Protein AF-A0A0F9A2F1-F1 (afdb_monomer)

Sequence (210 aa):
MTSLILPDITWINDIFNMGEPHKMTFHSITGRTITLDSQGIKRLFSIKYIGEEVLLKEIILTFEPEGKLSCYFAHSWRSKDHPDKIRIIKALEQMKIDVIDPFNGEDDMCSKYNETDYYPNCNYKLGRDIWVKDLSQIREADMFLMWVDSSMPGRFMGTSYELAYAFNLGKHIQIISDLRHPCMAYVLCHGNRQYNTIEDFENQRRIRWK

Foldseek 3Di:
DDDPPPPDPPDFDWDWDKDFDDDDDDDDDQDWDFDQDPVRKTWTWGWDDDPRITTIGIGTRDDDPPDQAEEEEQEDPLCPPPVVVVLLCVLCVVVSYHYDDLCPCLCVLCVVVVHRDCPPPVDPVSVVVSVVVSLVSLLPGQAYEYEDEPVDPDDSVVVLVSLVSSLVSVHAYEYADLDDDVSQVVSPDPRHFYHHHSVCVSVVPGDDPD

pLDDT: mean 70.73, std 23.73, range [22.75, 97.81]

Mean predicted aligned error: 14.78 Å

Radius of gyration: 24.18 Å; Cα contacts (8 Å, |Δi|>4): 301; chains: 1; bounding box: 54×47×66 Å

Nearest PDB structures (foldseek):
  6evs-assembly1_A  TM=6.907E-01  e=1.735E-06  Peribacillus psychrosaccharolyticus
  8of6-assembly1_N  TM=7.109E-01  e=6.192E-04  Bacillus subtilis subsp. subtilis str. 168
  1s2d-assembly1_A  TM=6.662E-01  e=4.847E-04  Lactobacillus helveticus

Organism: NCBI:txid412755

Structure (mmCIF, N/CA/C/O backbone):
data_AF-A0A0F9A2F1-F1
#
_entry.id   AF-A0A0F9A2F1-F1
#
loop_
_atom_site.group_PDB
_atom_site.id
_atom_site.type_symbol
_atom_site.label_atom_id
_atom_site.label_alt_id
_atom_site.label_comp_id
_atom_site.label_asym_id
_atom_site.label_entity_id
_atom_site.label_seq_id
_atom_site.pdbx_PDB_ins_code
_atom_site.Cartn_x
_atom_site.Cartn_y
_atom_site.Cartn_z
_atom_site.occupancy
_atom_site.B_iso_or_equiv
_atom_site.auth_seq_id
_atom_site.auth_comp_id
_atom_site.auth_asym_id
_atom_site.auth_atom_id
_atom_site.pdbx_PDB_model_num
ATOM 1 N N . MET A 1 1 ? 5.382 -20.235 44.496 1.00 29.62 1 MET A N 1
ATOM 2 C CA . MET A 1 1 ? 4.262 -20.535 43.580 1.00 29.62 1 MET A CA 1
ATOM 3 C C . MET A 1 1 ? 4.239 -19.448 42.529 1.00 29.62 1 MET A C 1
ATOM 5 O O . MET A 1 1 ? 4.037 -18.292 42.868 1.00 29.62 1 MET A O 1
ATOM 9 N N . THR A 1 2 ? 4.574 -19.807 41.298 1.00 22.75 2 THR A N 1
ATOM 10 C CA . THR A 1 2 ? 4.625 -18.915 40.140 1.00 22.75 2 THR A CA 1
ATOM 11 C C . THR A 1 2 ? 3.206 -18.515 39.757 1.00 22.75 2 THR A C 1
ATOM 13 O O . THR A 1 2 ? 2.411 -19.344 39.321 1.00 22.75 2 THR A O 1
ATOM 16 N N . SER A 1 3 ? 2.872 -17.242 39.947 1.00 23.95 3 SER A N 1
ATOM 17 C CA . SER A 1 3 ? 1.701 -16.632 39.333 1.00 23.95 3 SER A CA 1
ATOM 18 C C . SER A 1 3 ? 1.922 -16.602 37.821 1.00 23.95 3 SER A C 1
ATOM 20 O O . SER A 1 3 ? 2.757 -15.844 37.330 1.00 23.95 3 SER A O 1
ATOM 22 N N . LEU A 1 4 ? 1.201 -17.450 37.090 1.00 23.14 4 LEU A N 1
ATOM 23 C CA . LEU A 1 4 ? 1.049 -17.332 35.642 1.00 23.14 4 LEU A CA 1
ATOM 24 C C . LEU A 1 4 ? 0.261 -16.045 35.365 1.00 23.14 4 LEU A C 1
ATOM 26 O O . LEU A 1 4 ? -0.967 -16.028 35.421 1.00 23.14 4 LEU A O 1
ATOM 30 N N . ILE A 1 5 ? 0.984 -14.952 35.135 1.00 28.00 5 ILE A N 1
ATOM 31 C CA . ILE A 1 5 ? 0.432 -13.742 34.532 1.00 28.00 5 ILE A CA 1
ATOM 32 C C . ILE A 1 5 ? 0.263 -14.084 33.052 1.00 28.00 5 ILE A C 1
ATOM 34 O O . ILE A 1 5 ? 1.250 -14.286 32.349 1.00 28.00 5 ILE A O 1
ATOM 38 N N . LEU A 1 6 ? -0.985 -14.244 32.610 1.00 30.28 6 LEU A N 1
ATOM 39 C CA . LEU A 1 6 ? -1.307 -14.398 31.194 1.00 30.28 6 LEU A CA 1
ATOM 40 C C . LEU A 1 6 ? -1.034 -13.049 30.510 1.00 30.28 6 LEU A C 1
ATOM 42 O O . LEU A 1 6 ? -1.683 -12.070 30.887 1.00 30.28 6 LEU A O 1
ATOM 46 N N . PRO A 1 7 ? -0.080 -12.965 29.566 1.00 30.94 7 PRO A N 1
ATOM 47 C CA . PRO A 1 7 ? 0.150 -11.746 28.810 1.00 30.94 7 PRO A CA 1
ATOM 48 C C . PRO A 1 7 ? -1.026 -11.511 27.854 1.00 30.94 7 PRO A C 1
ATOM 50 O O . PRO A 1 7 ? -1.503 -12.443 27.211 1.00 30.94 7 PRO A O 1
ATOM 53 N N . ASP A 1 8 ? -1.472 -10.259 27.810 1.00 33.44 8 ASP A N 1
ATOM 54 C CA . ASP A 1 8 ? -2.235 -9.603 26.746 1.00 33.44 8 ASP A CA 1
ATOM 55 C C . ASP A 1 8 ? -3.496 -10.314 26.226 1.00 33.44 8 ASP A C 1
ATOM 57 O O . ASP A 1 8 ? -3.537 -10.930 25.163 1.00 33.44 8 ASP A O 1
ATOM 61 N N . ILE A 1 9 ? -4.594 -10.109 26.959 1.00 35.81 9 ILE A N 1
ATOM 62 C CA . ILE A 1 9 ? -5.962 -10.264 26.448 1.00 35.81 9 ILE A CA 1
ATOM 63 C C . ILE A 1 9 ? -6.177 -9.192 25.368 1.00 35.81 9 ILE A C 1
ATOM 65 O O . ILE A 1 9 ? -6.374 -8.021 25.687 1.00 35.81 9 ILE A O 1
ATOM 69 N N . THR A 1 10 ? -6.128 -9.571 24.092 1.00 37.12 10 THR A N 1
ATOM 70 C CA . THR A 1 10 ? -6.163 -8.608 22.975 1.00 37.12 10 THR A CA 1
ATOM 71 C C . THR A 1 10 ? -7.575 -8.137 22.616 1.00 37.12 10 THR A C 1
ATOM 73 O O . THR A 1 10 ? -7.725 -7.118 21.945 1.00 37.12 10 THR A O 1
ATOM 76 N N . TRP A 1 11 ? -8.630 -8.813 23.090 1.00 33.41 11 TRP A N 1
ATOM 77 C CA . TRP A 1 11 ? -9.999 -8.308 22.977 1.00 33.41 11 TRP A CA 1
ATOM 78 C C . TRP A 1 11 ? -10.967 -9.004 23.944 1.00 33.41 11 TRP A C 1
ATOM 80 O O . TRP A 1 11 ? -10.906 -10.216 24.134 1.00 33.41 11 TRP A O 1
ATOM 90 N N . ILE A 1 12 ? -11.877 -8.233 24.547 1.00 30.22 12 ILE A N 1
ATOM 91 C CA . ILE A 1 12 ? -13.008 -8.732 25.341 1.00 30.22 12 ILE A CA 1
ATOM 92 C C . ILE A 1 12 ? -14.268 -8.272 24.619 1.00 30.22 12 ILE A C 1
ATOM 94 O O . ILE A 1 12 ? -14.466 -7.069 24.454 1.00 30.22 12 ILE A O 1
ATOM 98 N N . ASN A 1 13 ? -15.123 -9.208 24.217 1.00 33.25 13 ASN A N 1
ATOM 99 C CA . ASN A 1 13 ? -16.488 -8.884 23.825 1.00 33.25 13 ASN A CA 1
ATOM 100 C C . ASN A 1 13 ? -17.436 -9.534 24.811 1.00 33.25 13 ASN A C 1
ATOM 102 O O . ASN A 1 13 ? -17.435 -10.752 24.973 1.00 33.25 13 ASN A O 1
ATOM 106 N N . ASP A 1 14 ? -18.216 -8.707 25.490 1.00 34.78 14 ASP A N 1
ATOM 107 C CA . ASP A 1 14 ? -19.206 -9.172 26.443 1.00 34.78 14 ASP A CA 1
ATOM 108 C C . ASP A 1 14 ? -20.503 -9.452 25.683 1.00 34.78 14 ASP A C 1
ATOM 110 O O . ASP A 1 14 ? -21.305 -8.551 25.443 1.00 34.78 14 ASP A O 1
ATOM 114 N N . ILE A 1 15 ? -20.708 -10.708 25.284 1.00 35.75 15 ILE A N 1
ATOM 115 C CA . ILE A 1 15 ? -22.003 -11.170 24.778 1.00 35.75 15 ILE A CA 1
ATOM 116 C C . ILE A 1 15 ? -22.661 -11.985 25.886 1.00 35.75 15 ILE A C 1
ATOM 118 O O . ILE A 1 15 ? -22.159 -13.034 26.291 1.00 35.75 15 ILE A O 1
ATOM 122 N N . PHE A 1 16 ? -23.781 -11.476 26.392 1.00 36.78 16 PHE A N 1
ATOM 123 C CA . PHE A 1 16 ? -24.623 -12.173 27.354 1.00 36.78 16 PHE A CA 1
ATOM 124 C C . PHE A 1 16 ? -25.754 -12.857 26.596 1.00 36.78 16 PHE A C 1
ATOM 126 O O . PHE A 1 16 ? -26.629 -12.185 26.054 1.00 36.78 16 PHE A O 1
ATOM 133 N N . ASN A 1 17 ? -25.749 -14.188 26.570 1.00 36.12 17 ASN A N 1
ATOM 134 C CA . ASN A 1 17 ? -26.919 -14.951 26.150 1.00 36.12 17 ASN A CA 1
ATOM 135 C C . ASN A 1 17 ? -27.678 -15.399 27.399 1.00 36.12 17 ASN A C 1
ATOM 137 O O . ASN A 1 17 ? -27.131 -16.126 28.230 1.00 36.12 17 ASN A O 1
ATOM 141 N N . MET A 1 18 ? -28.926 -14.947 27.527 1.00 35.75 18 MET A N 1
ATOM 142 C CA . MET A 1 18 ? -29.857 -15.423 28.549 1.00 35.75 18 MET A CA 1
ATOM 143 C C . MET A 1 18 ? -30.640 -16.599 27.962 1.00 35.75 18 MET A C 1
ATOM 145 O O . MET A 1 18 ? -31.316 -16.440 26.948 1.00 35.75 18 MET A O 1
ATOM 149 N N . GLY A 1 19 ? -30.523 -17.779 28.567 1.00 39.09 19 GLY A N 1
ATOM 150 C CA . GLY A 1 19 ? -31.324 -18.956 28.222 1.00 39.09 19 GLY A CA 1
ATOM 151 C C . GLY A 1 19 ? -32.139 -19.428 29.424 1.00 39.09 19 GLY A C 1
ATOM 152 O O . GLY A 1 19 ? -31.692 -19.282 30.562 1.00 39.09 19 GLY A O 1
ATOM 153 N N . GLU A 1 20 ? -33.322 -19.997 29.183 1.00 34.53 20 GLU A N 1
ATOM 154 C CA . GLU A 1 20 ? -34.168 -20.567 30.240 1.00 34.53 20 GLU A CA 1
ATOM 155 C C . GLU A 1 20 ? -33.562 -21.878 30.785 1.00 34.53 20 GLU A C 1
ATOM 157 O O . GLU A 1 20 ? -33.240 -22.773 29.996 1.00 34.53 20 GLU A O 1
ATOM 162 N N . PRO A 1 21 ? -33.392 -22.052 32.111 1.00 40.25 21 PRO A N 1
ATOM 163 C CA . PRO A 1 21 ? -32.834 -23.281 32.658 1.00 40.25 21 PRO A CA 1
ATOM 164 C C . PRO A 1 21 ? -33.894 -24.335 32.954 1.00 40.25 21 PRO A C 1
ATOM 166 O O . PRO A 1 21 ? -34.819 -24.152 33.744 1.00 40.25 21 PRO A O 1
ATOM 169 N N . HIS A 1 22 ? -33.670 -25.532 32.424 1.00 34.22 22 HIS A N 1
ATOM 170 C CA . HIS A 1 22 ? -34.360 -26.723 32.892 1.00 34.22 22 HIS A CA 1
ATOM 171 C C . HIS A 1 22 ? -33.742 -27.211 34.216 1.00 34.22 22 HIS A C 1
ATOM 173 O O . HIS A 1 22 ? -32.673 -27.813 34.241 1.00 34.22 22 HIS A O 1
ATOM 179 N N . LYS A 1 23 ? -34.440 -26.897 35.317 1.00 35.66 23 LYS A N 1
ATOM 180 C CA . LYS A 1 23 ? -34.407 -27.492 36.671 1.00 35.66 23 LYS A CA 1
ATOM 181 C C . LYS A 1 23 ? -33.182 -28.350 37.034 1.00 35.66 23 LYS A C 1
ATOM 183 O O . LYS A 1 23 ? -33.262 -29.574 36.997 1.00 35.66 23 LYS A O 1
ATOM 188 N N . MET A 1 24 ? -32.132 -27.712 37.551 1.00 30.88 24 MET A N 1
ATOM 189 C CA . MET A 1 24 ? -31.232 -28.281 38.565 1.00 30.88 24 MET A CA 1
ATOM 190 C C . MET A 1 24 ? -30.618 -27.140 39.391 1.00 30.88 24 MET A C 1
ATOM 192 O O . MET A 1 24 ? -29.957 -26.260 38.845 1.00 30.88 24 MET A O 1
ATOM 196 N N . THR A 1 25 ? -30.837 -27.141 40.707 1.00 30.78 25 THR A N 1
ATOM 197 C CA . THR A 1 25 ? -30.259 -26.145 41.620 1.00 30.78 25 THR A CA 1
ATOM 198 C C . THR A 1 25 ? -28.807 -26.519 41.913 1.00 30.78 25 THR A C 1
ATOM 200 O O . THR A 1 25 ? -28.544 -27.420 42.707 1.00 30.78 25 THR A O 1
ATOM 203 N N . PHE A 1 26 ? -27.854 -25.848 41.265 1.00 30.67 26 PHE A N 1
ATOM 204 C CA . PHE A 1 26 ? -26.426 -26.032 41.525 1.00 30.67 26 PHE A CA 1
ATOM 205 C C . PHE A 1 26 ? -25.854 -24.853 42.316 1.00 30.67 26 PHE A C 1
ATOM 207 O O . PHE A 1 26 ? -25.992 -23.692 41.934 1.00 30.67 26 PHE A O 1
ATOM 214 N N . HIS A 1 27 ? -25.141 -25.155 43.401 1.00 30.81 27 HIS A N 1
ATOM 215 C CA . HIS A 1 27 ? -24.253 -24.203 44.058 1.00 30.81 27 HIS A CA 1
ATOM 216 C C . HIS A 1 27 ? -22.966 -24.101 43.230 1.00 30.81 27 HIS A C 1
ATOM 218 O O . HIS A 1 27 ? -22.182 -25.040 43.201 1.00 30.81 27 HIS A O 1
ATOM 224 N N . SER A 1 28 ? -22.822 -22.991 42.496 1.00 32.25 28 SER A N 1
ATOM 225 C CA . SER A 1 28 ? -21.665 -22.576 41.680 1.00 32.25 28 SER A CA 1
ATOM 226 C C . SER A 1 28 ? -20.769 -23.700 41.125 1.00 32.25 28 SER A C 1
ATOM 228 O O . SER A 1 28 ? -19.823 -24.140 41.777 1.00 32.25 28 SER A O 1
ATOM 230 N N . ILE A 1 29 ? -20.977 -24.086 39.866 1.00 34.81 29 ILE A N 1
ATOM 231 C CA . ILE A 1 29 ? -19.977 -24.848 39.109 1.00 34.81 29 ILE A CA 1
ATOM 232 C C . ILE A 1 29 ? -19.134 -23.845 38.314 1.00 34.81 29 ILE A C 1
ATOM 234 O O . ILE A 1 29 ? -19.540 -23.378 37.254 1.00 34.81 29 ILE A O 1
ATOM 238 N N . THR A 1 30 ? -17.953 -23.495 38.820 1.00 38.31 30 THR A N 1
ATOM 239 C CA . THR A 1 30 ? -16.927 -22.750 38.074 1.00 38.31 30 THR A CA 1
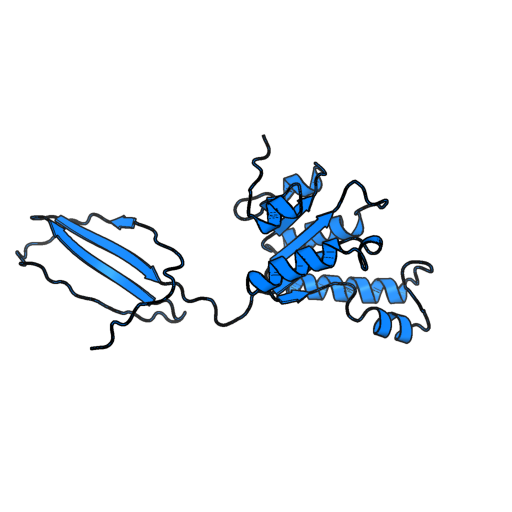ATOM 240 C C . THR A 1 30 ? -16.123 -23.715 37.202 1.00 38.31 30 THR A C 1
ATOM 242 O O . THR A 1 30 ? -14.969 -24.037 37.477 1.00 38.31 30 THR A O 1
ATOM 245 N N . GLY A 1 31 ? -16.746 -24.225 36.142 1.00 36.78 31 GLY A N 1
ATOM 246 C CA . GLY A 1 31 ? -16.056 -25.030 35.136 1.00 36.78 31 GLY A CA 1
ATOM 247 C C . GLY A 1 31 ? -15.334 -24.143 34.123 1.00 36.78 31 GLY A C 1
ATOM 248 O O . GLY A 1 31 ? -15.917 -23.192 33.612 1.00 36.78 31 GLY A O 1
ATOM 249 N N . ARG A 1 32 ? -14.071 -24.455 33.811 1.00 41.22 32 ARG A N 1
ATOM 250 C CA . ARG A 1 32 ? -13.382 -23.944 32.618 1.00 41.22 32 ARG A CA 1
ATOM 251 C C . ARG A 1 32 ? -13.423 -25.045 31.571 1.00 41.22 32 ARG A C 1
ATOM 253 O O . ARG A 1 32 ? -12.786 -26.076 31.766 1.00 41.22 32 ARG A O 1
ATOM 260 N N . THR A 1 33 ? -14.134 -24.824 30.475 1.00 38.06 33 THR A N 1
ATOM 261 C CA . THR A 1 33 ? -14.103 -25.744 29.333 1.00 38.06 33 THR A CA 1
ATOM 262 C C . THR A 1 33 ? -13.272 -25.112 28.229 1.00 38.06 33 THR A C 1
ATOM 264 O O . THR A 1 33 ? -13.511 -23.965 27.858 1.00 38.06 33 THR A O 1
ATOM 267 N N . ILE A 1 34 ? -12.271 -25.850 27.746 1.00 38.66 34 ILE A N 1
ATOM 268 C CA . ILE A 1 34 ? -11.440 -25.472 26.602 1.00 38.66 34 ILE A CA 1
ATOM 269 C C . ILE A 1 34 ? -11.871 -26.361 25.444 1.00 38.66 34 ILE A C 1
ATOM 271 O O . ILE A 1 34 ? -11.699 -27.577 25.501 1.00 38.66 34 ILE A O 1
ATOM 275 N N . THR A 1 35 ? -12.407 -25.753 24.396 1.00 40.66 35 THR A N 1
ATOM 276 C CA . THR A 1 35 ? -12.668 -26.429 23.123 1.00 40.66 35 THR A CA 1
ATOM 277 C C . THR A 1 35 ? -11.722 -25.871 22.075 1.00 40.66 35 THR A C 1
ATOM 279 O O . THR A 1 35 ? -11.608 -24.654 21.936 1.00 40.66 35 THR A O 1
ATOM 282 N N . LEU A 1 36 ? -11.026 -26.770 21.381 1.00 35.91 36 LEU A N 1
ATOM 283 C CA . LEU A 1 36 ? -10.236 -26.469 20.193 1.00 35.91 36 LEU A CA 1
ATOM 284 C C . LEU A 1 36 ? -11.156 -26.673 18.990 1.00 35.91 36 LEU A C 1
ATOM 286 O O . LEU A 1 36 ? -11.620 -27.794 18.776 1.00 35.91 36 LEU A O 1
ATOM 290 N N . ASP A 1 37 ? -11.455 -25.617 18.237 1.00 48.56 37 ASP A N 1
ATOM 291 C CA . ASP A 1 37 ? -12.025 -25.796 16.902 1.00 48.56 37 ASP A CA 1
ATOM 292 C C . ASP A 1 37 ? -10.908 -26.033 15.873 1.00 48.56 37 ASP A C 1
ATOM 294 O O . ASP A 1 37 ? -9.719 -25.854 16.150 1.00 48.56 37 ASP A O 1
ATOM 298 N N . SER A 1 38 ? -11.280 -26.482 14.673 1.00 40.19 38 SER A N 1
ATOM 299 C CA . SER A 1 38 ? -10.345 -26.800 13.584 1.00 40.19 38 SER A CA 1
ATOM 300 C C . SER A 1 38 ? -9.530 -25.597 13.082 1.00 40.19 38 SER A C 1
ATOM 302 O O . SER A 1 38 ? -8.716 -25.760 12.180 1.00 40.19 38 SER A O 1
ATOM 304 N N . GLN A 1 39 ? -9.762 -24.401 13.632 1.00 42.31 39 GLN A N 1
ATOM 305 C CA . GLN A 1 39 ? -9.072 -23.151 13.315 1.00 42.31 39 GLN A CA 1
ATOM 306 C C . GLN A 1 39 ? -8.159 -22.677 14.459 1.00 42.31 39 GLN A C 1
ATOM 308 O O . GLN A 1 39 ? -7.580 -21.599 14.373 1.00 42.31 39 GLN A O 1
ATOM 313 N N . GLY A 1 40 ? -8.015 -23.465 15.532 1.00 39.81 40 GLY A N 1
ATOM 314 C CA . GLY A 1 40 ? -7.139 -23.137 16.657 1.00 39.81 40 GLY A CA 1
ATOM 315 C C . GLY A 1 40 ? -7.697 -22.067 17.601 1.00 39.81 40 GLY A C 1
ATOM 316 O O . GLY A 1 40 ? -6.974 -21.610 18.486 1.00 39.81 40 GLY A O 1
ATOM 317 N N . ILE A 1 41 ? -8.970 -21.676 17.473 1.00 45.84 41 ILE A N 1
ATOM 318 C CA . ILE A 1 41 ? -9.581 -20.660 18.336 1.00 45.84 41 ILE A CA 1
ATOM 319 C C . ILE A 1 41 ? -9.861 -21.281 19.706 1.00 45.84 41 ILE A C 1
ATOM 321 O O . ILE A 1 41 ? -10.590 -22.270 19.827 1.00 45.84 41 ILE A O 1
ATOM 325 N N . LYS A 1 42 ? -9.312 -20.682 20.771 1.00 44.50 42 LYS A N 1
ATOM 326 C CA . LYS A 1 42 ? -9.640 -21.066 22.148 1.00 44.50 42 LYS A CA 1
ATOM 327 C C . LYS A 1 42 ? -10.851 -20.270 22.611 1.00 44.50 42 LYS A C 1
ATOM 329 O O . LYS A 1 42 ? -10.784 -19.065 22.827 1.00 44.50 42 LYS A O 1
ATOM 334 N N . ARG A 1 43 ? -11.973 -20.954 22.812 1.00 44.69 43 ARG A N 1
ATOM 335 C CA . ARG A 1 43 ? -13.166 -20.345 23.415 1.00 44.69 43 ARG A CA 1
ATOM 336 C C . ARG A 1 43 ? -13.175 -20.645 24.901 1.00 44.69 43 ARG A C 1
ATOM 338 O O . ARG A 1 43 ? -13.065 -21.807 25.292 1.00 44.69 43 ARG A O 1
ATOM 345 N N . LEU A 1 44 ? -13.265 -19.602 25.718 1.00 45.00 44 LEU A N 1
ATOM 346 C CA . LEU A 1 44 ? -13.356 -19.717 27.163 1.00 45.00 44 LEU A CA 1
ATOM 347 C C . LEU A 1 44 ? -14.761 -19.309 27.590 1.00 45.00 44 LEU A C 1
ATOM 349 O O . LEU A 1 44 ? -15.182 -18.173 27.395 1.00 45.00 44 LEU A O 1
ATOM 353 N N . PHE A 1 45 ? -15.490 -20.239 28.189 1.00 45.56 45 PHE A N 1
ATOM 354 C CA . PHE A 1 45 ? -16.818 -19.962 28.718 1.00 45.56 45 PHE A CA 1
ATOM 355 C C . PHE A 1 45 ? -16.721 -19.752 30.223 1.00 45.56 45 PHE A C 1
ATOM 357 O O . PHE A 1 45 ? -16.113 -20.557 30.931 1.00 45.56 45 PHE A O 1
ATOM 364 N N . SER A 1 46 ? -17.324 -18.675 30.715 1.00 45.84 46 SER A N 1
ATOM 365 C CA . SER A 1 46 ? -17.619 -18.516 32.135 1.00 45.84 46 SER A CA 1
ATOM 366 C C . SER A 1 46 ? -19.123 -18.653 32.315 1.00 45.84 46 SER A C 1
ATOM 368 O O . SER A 1 46 ? -19.892 -17.865 31.765 1.00 45.84 46 SER A O 1
ATOM 370 N N . ILE A 1 47 ? -19.543 -19.680 33.051 1.00 47.00 47 ILE A N 1
ATOM 371 C CA . ILE A 1 47 ? -20.952 -19.936 33.355 1.00 47.00 47 ILE A CA 1
ATOM 372 C C . ILE A 1 47 ? -21.212 -19.432 34.771 1.00 47.00 47 ILE A C 1
ATOM 374 O O . ILE A 1 47 ? -20.603 -19.914 35.728 1.00 47.00 47 ILE A O 1
ATOM 378 N N . LYS A 1 48 ? -22.107 -18.454 34.919 1.00 45.22 48 LYS A N 1
ATOM 379 C CA . LYS A 1 48 ? -22.538 -17.949 36.224 1.00 45.22 48 LYS A CA 1
ATOM 380 C C . LYS A 1 48 ? -24.037 -18.161 36.378 1.00 45.22 48 LYS A C 1
ATOM 382 O O . LYS A 1 48 ? -24.810 -17.692 35.559 1.00 45.22 48 LYS A O 1
ATOM 387 N N . TYR A 1 49 ? -24.440 -18.827 37.451 1.00 45.38 49 TYR A N 1
ATOM 388 C CA . TYR A 1 49 ? -25.849 -19.013 37.791 1.00 45.38 49 TYR A CA 1
ATOM 389 C C . TYR A 1 49 ? -26.285 -17.911 38.770 1.00 45.38 49 TYR A C 1
ATOM 391 O O . TYR A 1 49 ? -25.583 -17.660 39.755 1.00 45.38 49 TYR A O 1
ATOM 399 N N . ILE A 1 50 ? -27.408 -17.238 38.504 1.00 47.75 50 ILE A N 1
ATOM 400 C CA . ILE A 1 50 ? -28.034 -16.246 39.395 1.00 47.75 50 ILE A CA 1
ATOM 401 C C . ILE A 1 50 ? -29.489 -16.680 39.609 1.00 47.75 50 ILE A C 1
ATOM 403 O O . ILE A 1 50 ? -30.349 -16.419 38.781 1.00 47.75 50 ILE A O 1
ATOM 407 N N . GLY A 1 51 ? -29.772 -17.389 40.705 1.00 53.69 51 GLY A N 1
ATOM 408 C CA . GLY A 1 51 ? -31.104 -17.969 40.922 1.00 53.69 51 GLY A CA 1
ATOM 409 C C . GLY A 1 51 ? -31.451 -19.023 39.862 1.00 53.69 51 GLY A C 1
ATOM 410 O O . GLY A 1 51 ? -30.690 -19.972 39.676 1.00 53.69 51 GLY A O 1
ATOM 411 N N . GLU A 1 52 ? -32.584 -18.844 39.177 1.00 47.34 52 GLU A N 1
ATOM 412 C CA . GLU A 1 52 ? -33.020 -19.650 38.024 1.00 47.34 52 GLU A CA 1
ATOM 413 C C . GLU A 1 52 ? -32.557 -19.052 36.686 1.00 47.34 52 GLU A C 1
ATOM 415 O O . GLU A 1 52 ? -33.189 -19.270 35.666 1.00 47.34 52 GLU A O 1
ATOM 420 N N . GLU A 1 53 ? -31.486 -18.265 36.649 1.00 40.06 53 GLU A N 1
ATOM 421 C CA . GLU A 1 53 ? -30.949 -17.721 35.399 1.00 40.06 53 GLU A CA 1
ATOM 422 C C . GLU A 1 53 ? -29.518 -18.217 35.175 1.00 40.06 53 GLU A C 1
ATOM 424 O O . GLU A 1 53 ? -28.692 -18.240 36.098 1.00 40.06 53 GLU A O 1
ATOM 429 N N . VAL A 1 54 ? -29.209 -18.616 33.935 1.00 46.78 54 VAL A N 1
ATOM 430 C CA . VAL A 1 54 ? -27.847 -18.962 33.509 1.00 46.78 54 VAL A CA 1
ATOM 431 C C . VAL A 1 54 ? -27.281 -17.811 32.701 1.00 46.78 54 VAL A C 1
ATOM 433 O O . VAL A 1 54 ? -27.760 -17.491 31.616 1.00 46.78 54 VAL A O 1
ATOM 436 N N . LEU A 1 55 ? -26.216 -17.217 33.220 1.00 46.09 55 LEU A N 1
ATOM 437 C CA . LEU A 1 55 ? -25.451 -16.179 32.560 1.00 46.09 55 LEU A CA 1
ATOM 438 C C . LEU A 1 55 ? -24.229 -16.837 31.914 1.00 46.09 55 LEU A C 1
ATOM 440 O O . LEU A 1 55 ? -23.240 -17.150 32.585 1.00 46.09 55 LEU A O 1
ATOM 444 N N . LEU A 1 56 ? -24.315 -17.092 30.608 1.00 44.53 56 LEU A N 1
ATOM 445 C CA . LEU A 1 56 ? -23.184 -17.570 29.822 1.00 44.53 56 LEU A CA 1
ATOM 446 C C . LEU A 1 56 ? -22.400 -16.358 29.317 1.00 44.53 56 LEU A C 1
ATOM 448 O O . LEU A 1 56 ? -22.892 -15.605 28.478 1.00 44.53 56 LEU A O 1
ATOM 452 N N . LYS A 1 57 ? -21.180 -16.177 29.825 1.00 49.38 57 LYS A N 1
ATOM 453 C CA . LYS A 1 57 ? -20.217 -15.230 29.265 1.00 49.38 57 LYS A CA 1
ATOM 454 C C . LYS A 1 57 ? -19.284 -15.990 28.331 1.00 49.38 57 LYS A C 1
ATOM 456 O O . LYS A 1 57 ? -18.457 -16.785 28.786 1.00 49.38 57 LYS A O 1
ATOM 461 N N . GLU A 1 58 ? -19.428 -15.745 27.036 1.00 43.81 58 GLU A N 1
ATOM 462 C CA . GLU A 1 58 ? -18.476 -16.209 26.031 1.00 43.81 58 GLU A CA 1
ATOM 463 C C . GLU A 1 58 ? -17.284 -15.247 25.994 1.00 43.81 58 GLU A C 1
ATOM 465 O O . GLU A 1 58 ? -17.444 -14.047 25.794 1.00 43.81 58 GLU A O 1
ATOM 470 N N . ILE A 1 59 ? -16.082 -15.771 26.222 1.00 45.00 59 ILE A N 1
ATOM 471 C CA . ILE A 1 59 ? -14.825 -15.052 26.029 1.00 45.00 59 ILE A CA 1
ATOM 472 C C . ILE A 1 59 ? -14.115 -15.734 24.865 1.00 45.00 59 ILE A C 1
ATOM 474 O O . ILE A 1 59 ? -13.611 -16.854 24.984 1.00 45.00 59 ILE A O 1
ATOM 478 N N . ILE A 1 60 ? -14.091 -15.059 23.722 1.00 42.22 60 ILE A N 1
ATOM 479 C CA . ILE A 1 60 ? -13.363 -15.525 22.544 1.00 42.22 60 ILE A CA 1
ATOM 480 C C . ILE A 1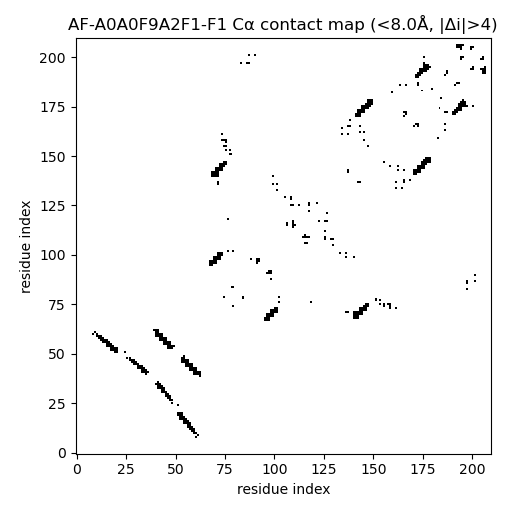 60 ? -11.898 -15.123 22.723 1.00 42.22 60 ILE A C 1
ATOM 482 O O . ILE A 1 60 ? -11.579 -13.937 22.724 1.00 42.22 60 ILE A O 1
ATOM 486 N N . LEU A 1 61 ? -11.004 -16.103 22.875 1.00 40.50 61 LEU A N 1
ATOM 487 C CA . LEU A 1 61 ? -9.561 -15.882 22.821 1.00 40.50 61 LEU A CA 1
ATOM 488 C C . LEU A 1 61 ? -9.103 -16.217 21.399 1.00 40.50 61 LEU A C 1
ATOM 490 O O . LEU A 1 61 ? -8.845 -17.375 21.062 1.00 40.50 61 LEU A O 1
ATOM 494 N N . THR A 1 62 ? -9.045 -15.207 20.536 1.00 40.44 62 THR A N 1
ATOM 495 C CA . THR A 1 62 ? -8.349 -15.329 19.252 1.00 40.44 62 THR A CA 1
ATOM 496 C C . THR A 1 62 ? -6.853 -15.270 19.521 1.00 40.44 62 THR A C 1
ATOM 498 O O . THR A 1 62 ? -6.371 -14.292 20.089 1.00 40.44 62 THR A O 1
ATOM 501 N N . PHE A 1 63 ? -6.120 -16.313 19.135 1.00 41.75 63 PHE A N 1
ATOM 502 C CA . PHE A 1 63 ? -4.666 -16.221 19.049 1.00 41.75 63 PHE A CA 1
ATOM 503 C C . PHE A 1 63 ? -4.274 -15.123 18.062 1.00 41.75 63 PHE A C 1
ATOM 505 O O . PHE A 1 63 ? -4.986 -14.899 17.079 1.00 41.75 63 PHE A O 1
ATOM 512 N N . GLU A 1 64 ? -3.136 -14.465 18.310 1.00 41.72 64 GLU A N 1
ATOM 513 C CA . GLU A 1 64 ? -2.428 -13.791 17.223 1.00 41.72 64 GLU A CA 1
ATOM 514 C C . GLU A 1 64 ? -2.253 -14.821 16.094 1.00 41.72 64 GLU A C 1
ATOM 516 O O . GLU A 1 64 ? -1.803 -15.937 16.378 1.00 41.72 64 GLU A O 1
ATOM 521 N N . PRO A 1 65 ? -2.657 -14.517 14.850 1.00 42.12 65 PRO A N 1
ATOM 522 C CA . PRO A 1 65 ? -2.384 -15.411 13.737 1.00 42.12 65 PRO A CA 1
ATOM 523 C C . PRO A 1 65 ? -0.881 -15.710 13.713 1.00 42.12 65 PRO A C 1
ATOM 525 O O . PRO A 1 65 ? -0.062 -14.801 13.823 1.00 42.12 65 PRO A O 1
ATOM 528 N N . GLU A 1 66 ? -0.513 -16.989 13.591 1.00 46.59 66 GLU A N 1
ATOM 529 C CA . GLU A 1 66 ? 0.894 -17.429 13.576 1.00 46.59 66 GLU A CA 1
ATOM 530 C C . GLU A 1 66 ? 1.692 -16.845 12.387 1.00 46.59 66 GLU A C 1
ATOM 532 O O . GLU A 1 66 ? 2.916 -16.953 12.348 1.00 46.59 66 GLU A O 1
ATOM 537 N N . GLY A 1 67 ? 1.016 -16.191 11.433 1.00 54.03 67 GLY A N 1
ATOM 538 C CA . GLY A 1 67 ? 1.621 -15.421 10.351 1.00 54.03 67 GLY A CA 1
ATOM 539 C C . GLY A 1 67 ? 1.577 -13.915 10.615 1.00 54.03 67 GLY A C 1
ATOM 540 O O . GLY A 1 67 ? 0.550 -13.372 11.025 1.00 54.03 67 GLY A O 1
ATOM 541 N N . LYS A 1 68 ? 2.684 -13.226 10.321 1.00 64.19 68 LYS A N 1
ATOM 542 C CA . LYS A 1 68 ? 2.667 -11.770 10.164 1.00 64.19 68 LYS A CA 1
ATOM 543 C C . LYS A 1 68 ? 1.773 -11.406 8.981 1.00 64.19 68 LYS A C 1
ATOM 545 O O . LYS A 1 68 ? 1.895 -12.001 7.913 1.00 64.19 68 LYS A O 1
ATOM 550 N N . LEU A 1 69 ? 0.890 -10.430 9.177 1.00 77.81 69 LEU A N 1
ATOM 551 C CA . LEU A 1 69 ? 0.096 -9.873 8.084 1.00 77.81 69 LEU A CA 1
ATOM 552 C C . LEU A 1 69 ? 1.016 -9.143 7.108 1.00 77.81 69 LEU A C 1
ATOM 554 O O . LEU A 1 69 ? 1.987 -8.520 7.525 1.00 77.81 69 LEU A O 1
ATOM 558 N N . SER A 1 70 ? 0.689 -9.175 5.827 1.00 86.81 70 SER A N 1
ATOM 559 C CA . SER A 1 70 ? 1.434 -8.494 4.773 1.00 86.81 70 SER A CA 1
ATOM 560 C C . SER A 1 70 ? 0.666 -7.283 4.238 1.00 86.81 70 SER A C 1
ATOM 562 O O . SER A 1 70 ? -0.549 -7.328 4.038 1.00 86.81 70 SER A O 1
ATOM 564 N N . CYS A 1 71 ? 1.366 -6.176 3.996 1.00 92.94 71 CYS A N 1
ATOM 565 C CA . CYS A 1 71 ? 0.784 -4.932 3.500 1.00 92.94 71 CYS A CA 1
ATOM 566 C C . CYS A 1 71 ? 1.489 -4.466 2.230 1.00 92.94 71 CYS A C 1
ATOM 568 O O . CYS A 1 71 ? 2.671 -4.128 2.270 1.00 92.94 71 CYS A O 1
ATOM 570 N N . TYR A 1 72 ? 0.748 -4.357 1.126 1.00 97.81 72 TYR A N 1
ATOM 571 C CA . TYR A 1 72 ? 1.230 -3.634 -0.049 1.00 97.81 72 TYR A CA 1
ATOM 572 C C . TYR A 1 72 ? 1.176 -2.130 0.221 1.00 97.81 72 TYR A C 1
ATOM 574 O O . TYR A 1 72 ? 0.101 -1.588 0.501 1.00 97.81 72 TYR A O 1
ATOM 582 N N . PHE A 1 73 ? 2.331 -1.466 0.168 1.00 97.56 73 PHE A N 1
ATOM 583 C CA . PHE A 1 73 ? 2.458 -0.046 0.467 1.00 97.56 73 PHE A CA 1
ATOM 584 C C . PHE A 1 73 ? 2.509 0.784 -0.818 1.00 97.56 73 PHE A C 1
ATOM 586 O O . PHE A 1 73 ? 3.561 1.022 -1.399 1.00 97.56 73 PHE A O 1
ATOM 593 N N . ALA A 1 74 ? 1.343 1.242 -1.255 1.00 96.06 74 ALA A N 1
ATOM 594 C CA . ALA A 1 74 ? 1.160 2.024 -2.463 1.00 96.06 74 ALA A CA 1
ATOM 595 C C . ALA A 1 74 ? 1.500 3.506 -2.226 1.00 96.06 74 ALA A C 1
ATOM 597 O O . ALA A 1 74 ? 0.801 4.215 -1.493 1.00 96.06 74 ALA A O 1
ATOM 598 N N . HIS A 1 75 ? 2.554 3.999 -2.876 1.00 93.94 75 HIS A N 1
ATOM 599 C CA . HIS A 1 75 ? 2.967 5.402 -2.813 1.00 93.94 75 HIS A CA 1
ATOM 600 C C . HIS A 1 75 ? 3.653 5.850 -4.114 1.00 93.94 75 HIS A C 1
ATOM 602 O O . HIS A 1 75 ? 4.020 5.050 -4.969 1.00 93.94 75 HIS A O 1
ATOM 608 N N . SER A 1 76 ? 3.799 7.163 -4.301 1.00 89.88 76 SER A N 1
ATOM 609 C CA . SER A 1 76 ? 4.391 7.732 -5.520 1.00 89.88 76 SER A CA 1
ATOM 610 C C . SER A 1 76 ? 5.879 7.388 -5.650 1.00 89.88 76 SER A C 1
ATOM 612 O O . SER A 1 76 ? 6.613 7.486 -4.668 1.00 89.88 76 SER A O 1
ATOM 614 N N . TRP A 1 77 ? 6.366 7.154 -6.873 1.00 87.25 77 TRP A N 1
ATOM 615 C CA . TRP A 1 77 ? 7.806 7.015 -7.165 1.00 87.25 77 TRP A CA 1
ATOM 616 C C . TRP A 1 77 ? 8.643 8.168 -6.597 1.00 87.25 77 TRP A C 1
ATOM 618 O O . TRP A 1 77 ? 9.741 7.970 -6.089 1.00 87.25 77 TRP A O 1
ATOM 628 N N . ARG A 1 78 ? 8.093 9.388 -6.602 1.00 86.12 78 ARG A N 1
ATOM 629 C CA . ARG A 1 78 ? 8.784 10.583 -6.086 1.00 86.12 78 ARG A CA 1
ATOM 630 C C . ARG A 1 78 ? 9.003 10.542 -4.575 1.00 86.12 78 ARG A C 1
ATOM 632 O O . ARG A 1 78 ? 9.797 11.315 -4.058 1.00 86.12 78 ARG A O 1
ATOM 639 N N . SER A 1 79 ? 8.290 9.656 -3.885 1.00 87.12 79 SER A N 1
ATOM 640 C CA . SER A 1 79 ? 8.400 9.436 -2.446 1.00 87.12 79 SER A CA 1
ATOM 641 C C . SER A 1 79 ? 9.259 8.219 -2.083 1.00 87.12 79 SER A C 1
ATOM 643 O O . SER A 1 79 ? 9.385 7.914 -0.899 1.00 87.12 79 SER A O 1
ATOM 645 N N . LYS A 1 80 ? 9.879 7.540 -3.067 1.00 87.00 80 LYS A N 1
ATOM 646 C CA . LYS A 1 80 ? 10.669 6.317 -2.838 1.00 87.00 80 LYS A CA 1
ATOM 647 C C . LYS A 1 80 ? 11.798 6.503 -1.820 1.00 87.00 80 LYS A C 1
ATOM 649 O O . LYS A 1 80 ? 12.056 5.589 -1.045 1.00 87.00 80 LYS A O 1
ATOM 654 N N . ASP A 1 81 ? 12.374 7.701 -1.758 1.00 88.38 81 ASP A N 1
ATOM 655 C CA . ASP A 1 81 ? 13.462 8.057 -0.838 1.00 88.38 81 ASP A CA 1
ATOM 656 C C . ASP A 1 81 ? 13.009 9.031 0.268 1.00 88.38 81 ASP A C 1
ATOM 658 O O . ASP A 1 81 ? 13.829 9.597 0.991 1.00 88.38 81 ASP A O 1
ATOM 662 N N . HIS A 1 82 ? 11.700 9.271 0.408 1.00 9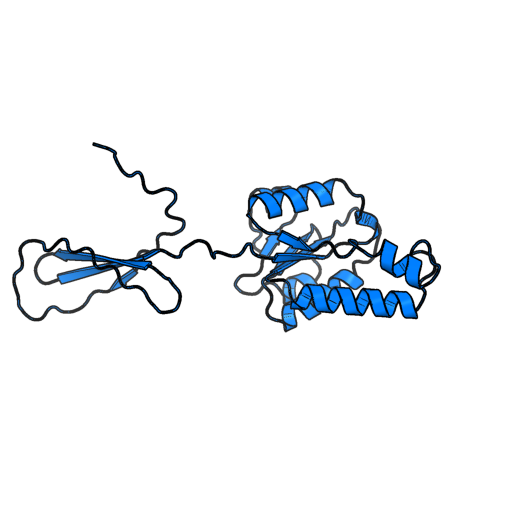0.62 82 HIS A N 1
ATOM 663 C CA . HIS A 1 82 ? 11.190 10.254 1.360 1.00 90.62 82 HIS A CA 1
ATOM 664 C C . HIS A 1 82 ? 11.273 9.727 2.806 1.00 90.62 82 HIS A C 1
ATOM 666 O O . HIS A 1 82 ? 10.878 8.586 3.059 1.00 90.62 82 HIS A O 1
ATOM 672 N N . PRO A 1 83 ? 11.709 10.534 3.794 1.00 92.25 83 PRO A N 1
ATOM 673 C CA . PRO A 1 83 ? 11.847 10.085 5.185 1.00 92.25 83 PRO A CA 1
ATOM 674 C C . PRO A 1 83 ? 10.529 9.598 5.803 1.00 92.25 83 PRO A C 1
ATOM 676 O O . PRO A 1 83 ? 10.523 8.665 6.606 1.00 92.25 83 PRO A O 1
ATOM 679 N N . ASP A 1 84 ? 9.403 10.177 5.395 1.00 93.19 84 ASP A N 1
ATOM 680 C CA . ASP A 1 84 ? 8.085 9.736 5.856 1.00 93.19 84 ASP A CA 1
ATOM 681 C C . ASP A 1 84 ? 7.709 8.324 5.389 1.00 93.19 84 ASP A C 1
ATOM 683 O O . ASP A 1 84 ? 7.018 7.613 6.119 1.00 93.19 84 ASP A O 1
ATOM 687 N N . LYS A 1 85 ? 8.241 7.859 4.248 1.00 93.31 85 LYS A N 1
ATOM 688 C CA . LYS A 1 85 ? 8.105 6.457 3.825 1.00 93.31 85 LYS A CA 1
ATOM 689 C C . LYS A 1 85 ? 8.637 5.527 4.916 1.00 93.31 85 LYS A C 1
ATOM 691 O O . LYS A 1 85 ? 7.977 4.572 5.315 1.00 93.31 85 LYS A O 1
ATOM 696 N N . ILE A 1 86 ? 9.820 5.849 5.443 1.00 93.25 86 ILE A N 1
ATOM 697 C CA . ILE A 1 86 ? 10.489 5.070 6.491 1.00 93.25 86 ILE A CA 1
ATOM 698 C C . ILE A 1 86 ? 9.683 5.105 7.793 1.00 93.25 86 ILE A C 1
ATOM 700 O O . ILE A 1 86 ? 9.601 4.091 8.485 1.00 93.25 86 ILE A O 1
ATOM 704 N N . ARG A 1 87 ? 9.077 6.248 8.138 1.00 94.25 87 ARG A N 1
ATOM 705 C CA . ARG A 1 87 ? 8.203 6.356 9.319 1.00 94.25 87 ARG A CA 1
ATOM 706 C C . ARG A 1 87 ? 6.996 5.430 9.214 1.00 94.25 87 ARG A C 1
ATOM 708 O O . ARG A 1 87 ? 6.733 4.675 10.146 1.00 94.25 87 ARG A O 1
ATOM 715 N N . ILE A 1 88 ? 6.321 5.436 8.065 1.00 95.25 88 ILE A N 1
ATOM 716 C CA . ILE A 1 88 ? 5.153 4.588 7.811 1.00 95.25 88 ILE A CA 1
ATOM 717 C C . ILE A 1 88 ? 5.532 3.102 7.873 1.00 95.25 88 ILE A C 1
ATOM 719 O O . ILE A 1 88 ? 4.854 2.334 8.554 1.00 95.25 88 ILE A O 1
ATOM 723 N N . ILE A 1 89 ? 6.640 2.707 7.234 1.00 94.75 89 ILE A N 1
ATOM 724 C CA . ILE A 1 89 ? 7.143 1.324 7.274 1.00 94.75 89 ILE A CA 1
ATOM 725 C C . ILE A 1 89 ? 7.408 0.888 8.719 1.00 94.75 89 ILE A C 1
ATOM 727 O O . ILE A 1 89 ? 6.896 -0.142 9.148 1.00 94.75 89 ILE A O 1
ATOM 731 N N . LYS A 1 90 ? 8.120 1.699 9.511 1.00 92.56 90 LYS A N 1
ATOM 732 C CA . LYS A 1 90 ? 8.394 1.387 10.924 1.00 92.56 90 LYS A CA 1
ATOM 733 C C . LYS A 1 90 ? 7.122 1.237 11.754 1.00 92.56 90 LYS A C 1
ATOM 735 O O . LYS A 1 90 ? 7.059 0.366 12.618 1.00 92.56 90 LYS A O 1
ATOM 740 N N . ALA A 1 91 ? 6.117 2.077 11.513 1.00 88.56 91 ALA A N 1
ATOM 741 C CA . ALA A 1 91 ? 4.835 1.976 12.200 1.00 88.56 91 ALA A CA 1
ATOM 742 C C . ALA A 1 91 ? 4.108 0.661 11.859 1.00 88.56 91 ALA A C 1
ATOM 744 O O . ALA A 1 91 ? 3.568 0.020 12.757 1.00 88.56 91 ALA A O 1
ATOM 745 N N . LEU A 1 92 ? 4.146 0.214 10.599 1.00 87.69 92 LEU A N 1
ATOM 746 C CA . LEU A 1 92 ? 3.610 -1.092 10.189 1.00 87.69 92 LEU A CA 1
ATOM 747 C C . LEU A 1 92 ? 4.384 -2.258 10.822 1.00 87.69 92 LEU A C 1
ATOM 749 O O . LEU A 1 92 ? 3.779 -3.175 11.376 1.00 87.69 92 LEU A O 1
ATOM 753 N N . GLU A 1 93 ? 5.715 -2.202 10.825 1.00 87.06 93 GLU A N 1
ATOM 754 C CA . GLU A 1 93 ? 6.563 -3.233 11.434 1.00 87.06 93 GLU A CA 1
ATOM 755 C C . GLU A 1 93 ? 6.306 -3.377 12.944 1.00 87.06 93 GLU A C 1
ATOM 757 O O . GLU A 1 93 ? 6.244 -4.494 13.462 1.00 87.06 93 GLU A O 1
ATOM 762 N N . GLN A 1 94 ? 6.089 -2.264 13.656 1.00 82.44 94 GLN A N 1
ATOM 763 C CA . GLN A 1 94 ? 5.690 -2.264 15.072 1.00 82.44 94 GLN A CA 1
ATOM 764 C C . GLN A 1 94 ? 4.330 -2.936 15.302 1.00 82.44 94 GLN A C 1
ATOM 766 O O . GLN A 1 94 ? 4.103 -3.517 16.363 1.00 82.44 94 GLN A O 1
ATOM 771 N N . MET A 1 95 ? 3.444 -2.908 14.303 1.00 76.12 95 MET A N 1
ATOM 772 C CA . MET A 1 95 ? 2.170 -3.634 14.299 1.00 76.12 95 MET A CA 1
ATOM 773 C C . MET A 1 95 ? 2.322 -5.102 13.859 1.00 76.12 95 MET A C 1
ATOM 775 O O . MET A 1 95 ? 1.314 -5.775 13.659 1.00 76.12 95 MET A O 1
ATOM 779 N N . LYS A 1 96 ? 3.559 -5.610 13.728 1.00 79.69 96 LYS A N 1
ATOM 780 C CA . LYS A 1 96 ? 3.892 -6.953 13.217 1.00 79.69 96 LYS A CA 1
ATOM 781 C C . LYS A 1 96 ? 3.379 -7.194 11.789 1.00 79.69 96 LYS A C 1
ATOM 783 O O . LYS A 1 96 ? 3.012 -8.318 11.447 1.00 79.69 96 LYS A O 1
ATOM 788 N N . ILE A 1 97 ? 3.363 -6.146 10.968 1.00 82.50 97 ILE A N 1
ATOM 789 C CA . ILE A 1 97 ? 2.977 -6.211 9.558 1.00 82.50 97 ILE A CA 1
ATOM 790 C C . ILE A 1 97 ? 4.246 -6.193 8.702 1.00 82.50 97 ILE A C 1
ATOM 792 O O . ILE A 1 97 ? 5.066 -5.284 8.828 1.00 82.50 97 ILE A O 1
ATOM 796 N N . ASP A 1 98 ? 4.401 -7.182 7.828 1.00 90.56 98 ASP A N 1
ATOM 797 C CA . ASP A 1 98 ? 5.456 -7.203 6.820 1.00 90.56 98 ASP A CA 1
ATOM 798 C C . ASP A 1 98 ? 5.065 -6.301 5.644 1.00 90.56 98 ASP A C 1
ATOM 800 O O . ASP A 1 98 ? 3.962 -6.388 5.098 1.00 90.56 98 ASP A O 1
ATOM 804 N N . VAL A 1 99 ? 5.969 -5.406 5.255 1.00 95.19 99 VAL A N 1
ATOM 805 C CA . VAL A 1 99 ? 5.687 -4.396 4.231 1.00 95.19 99 VAL A CA 1
ATOM 806 C C . VAL A 1 99 ? 6.242 -4.827 2.881 1.00 95.19 99 VAL A C 1
ATOM 808 O O . VAL A 1 99 ? 7.425 -5.134 2.745 1.00 95.19 99 VAL A O 1
ATOM 811 N N . ILE A 1 100 ? 5.386 -4.791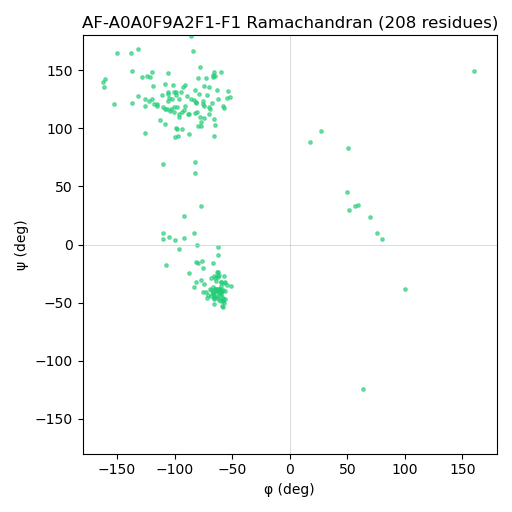 1.864 1.00 96.62 100 ILE A N 1
ATOM 812 C CA . ILE A 1 100 ? 5.757 -4.952 0.463 1.00 96.62 100 ILE A CA 1
ATOM 813 C C . ILE A 1 100 ? 5.856 -3.549 -0.145 1.00 96.62 100 ILE A C 1
ATOM 815 O O . ILE A 1 100 ? 4.839 -2.924 -0.448 1.00 96.62 100 ILE A O 1
ATOM 819 N N . ASP A 1 101 ? 7.086 -3.048 -0.277 1.00 95.56 101 ASP A N 1
ATOM 820 C CA . ASP A 1 101 ? 7.399 -1.805 -0.996 1.00 95.56 101 ASP A CA 1
ATOM 821 C C . ASP A 1 101 ? 7.474 -2.114 -2.511 1.00 95.56 101 ASP A C 1
ATOM 823 O O . ASP A 1 101 ? 8.265 -2.983 -2.906 1.00 95.56 101 ASP A O 1
ATOM 827 N N . PRO A 1 102 ? 6.671 -1.451 -3.368 1.00 93.38 102 PRO A N 1
ATOM 828 C CA . PRO A 1 102 ? 6.631 -1.722 -4.807 1.00 93.38 102 PRO A CA 1
ATOM 829 C C . PRO A 1 102 ? 7.957 -1.430 -5.517 1.00 93.38 102 PRO A C 1
ATOM 831 O O . PRO A 1 102 ? 8.257 -2.054 -6.534 1.00 93.38 102 PRO A O 1
ATOM 834 N N . PHE A 1 103 ? 8.805 -0.563 -4.960 1.00 92.69 103 PHE A N 1
ATOM 835 C CA . PHE A 1 103 ? 10.099 -0.212 -5.547 1.00 92.69 103 PHE A CA 1
ATOM 836 C C . PHE A 1 103 ? 11.179 -1.267 -5.262 1.00 92.69 103 PHE A C 1
ATOM 838 O O . PHE A 1 103 ? 12.199 -1.320 -5.953 1.00 92.69 103 PHE A O 1
ATOM 845 N N . ASN A 1 104 ? 10.958 -2.170 -4.298 1.00 92.94 104 ASN A N 1
ATOM 846 C CA . ASN A 1 104 ? 11.905 -3.248 -4.014 1.00 92.94 104 ASN A CA 1
ATOM 847 C C . ASN A 1 104 ? 12.051 -4.174 -5.232 1.00 92.94 104 ASN A C 1
ATOM 849 O O . ASN A 1 104 ? 11.069 -4.722 -5.740 1.00 92.94 104 ASN A O 1
ATOM 853 N N . GLY A 1 105 ? 13.290 -4.361 -5.694 1.00 89.38 105 GLY A N 1
ATOM 854 C CA . GLY A 1 105 ? 13.623 -5.195 -6.853 1.00 89.38 105 GLY A CA 1
ATOM 855 C C . GLY A 1 105 ? 13.389 -4.537 -8.219 1.00 89.38 105 GLY A C 1
ATOM 856 O O . GLY A 1 105 ? 13.573 -5.203 -9.235 1.00 89.38 105 GLY A O 1
ATOM 857 N N . GLU A 1 106 ? 12.995 -3.257 -8.289 1.00 90.12 106 GLU A N 1
ATOM 858 C CA . GLU A 1 106 ? 12.898 -2.553 -9.579 1.00 90.12 106 GLU A CA 1
ATOM 859 C C . GLU A 1 106 ? 14.262 -2.393 -10.272 1.00 90.12 106 GLU A C 1
ATOM 861 O O . GLU A 1 106 ? 14.310 -2.463 -11.498 1.00 90.12 106 GLU A O 1
ATOM 866 N N . ASP A 1 107 ? 15.368 -2.258 -9.533 1.00 89.50 107 ASP A N 1
ATOM 867 C CA . ASP A 1 107 ? 16.722 -2.144 -10.108 1.00 89.50 107 ASP A CA 1
ATOM 868 C C . ASP A 1 107 ? 17.119 -3.391 -10.922 1.00 89.50 107 ASP A C 1
ATOM 870 O O . ASP A 1 107 ? 17.656 -3.288 -12.032 1.00 89.50 107 ASP A O 1
ATOM 874 N N . ASP A 1 108 ? 16.786 -4.584 -10.417 1.00 91.75 108 ASP A N 1
ATOM 875 C CA . ASP A 1 108 ? 17.007 -5.854 -11.122 1.00 91.75 108 ASP A CA 1
ATOM 876 C C . ASP A 1 108 ? 16.154 -5.928 -12.397 1.00 91.75 108 ASP A C 1
ATOM 878 O O . ASP A 1 108 ? 16.598 -6.406 -13.449 1.00 91.75 108 ASP A O 1
ATOM 882 N N . MET A 1 109 ? 14.924 -5.410 -12.329 1.00 92.50 109 MET A N 1
ATOM 883 C CA . MET A 1 109 ? 14.036 -5.329 -13.485 1.00 92.50 109 MET A CA 1
ATOM 884 C C . MET A 1 109 ? 14.557 -4.332 -14.517 1.00 92.50 109 MET A C 1
ATOM 886 O O . MET A 1 109 ? 14.589 -4.665 -15.697 1.00 92.50 109 MET A O 1
ATOM 890 N N . CYS A 1 110 ? 15.013 -3.149 -14.107 1.00 91.56 110 CYS A N 1
ATOM 891 C CA . CYS A 1 110 ? 15.600 -2.156 -15.006 1.00 91.56 110 CYS A CA 1
ATOM 892 C C . CYS A 1 110 ? 16.833 -2.733 -15.720 1.00 91.56 110 CYS A C 1
ATOM 894 O O . CYS A 1 110 ? 16.939 -2.654 -16.949 1.00 91.56 110 CYS A O 1
ATOM 896 N N . SER A 1 111 ? 17.681 -3.455 -14.980 1.00 91.38 111 SER A N 1
ATOM 897 C CA . SER A 1 111 ? 18.873 -4.130 -15.507 1.00 91.38 111 SER A CA 1
ATOM 898 C C . SER A 1 111 ? 18.547 -5.149 -16.608 1.00 91.38 111 SER A C 1
ATOM 900 O O . SER A 1 111 ? 19.234 -5.188 -17.628 1.00 91.38 111 SER A O 1
ATOM 902 N N . LYS A 1 112 ? 17.455 -5.921 -16.479 1.00 92.75 112 LYS A N 1
ATOM 903 C CA . LYS A 1 112 ? 16.972 -6.863 -17.519 1.00 92.75 112 LYS A CA 1
ATOM 904 C C . LYS A 1 112 ? 16.691 -6.177 -18.864 1.00 92.75 112 LYS A C 1
ATOM 906 O O . LYS A 1 112 ? 16.769 -6.823 -19.910 1.00 92.75 112 LYS A O 1
ATOM 911 N N . TYR A 1 113 ? 16.354 -4.889 -18.843 1.00 91.31 113 TYR A N 1
ATOM 912 C CA . TYR A 1 113 ? 16.021 -4.095 -20.025 1.00 91.31 113 TYR A CA 1
ATOM 913 C C . TYR A 1 113 ? 17.136 -3.132 -20.459 1.00 91.31 113 TYR A C 1
ATOM 915 O O . TYR A 1 113 ? 16.929 -2.379 -21.408 1.00 91.31 113 TYR A O 1
ATOM 923 N N . ASN A 1 114 ? 18.320 -3.194 -19.835 1.00 90.62 114 ASN A N 1
ATOM 924 C CA . ASN A 1 114 ? 19.416 -2.232 -20.015 1.00 90.62 114 ASN A CA 1
ATOM 925 C C . ASN A 1 114 ? 19.004 -0.778 -19.713 1.00 90.62 114 ASN A C 1
ATOM 927 O O . ASN A 1 114 ? 19.501 0.154 -20.342 1.00 90.62 114 ASN A O 1
ATOM 931 N N . GLU A 1 115 ? 18.091 -0.589 -18.761 1.00 88.06 115 GLU A N 1
ATOM 932 C CA . GLU A 1 115 ? 17.677 0.722 -18.264 1.00 88.06 115 GLU A CA 1
ATOM 933 C C . GLU A 1 115 ? 18.279 0.940 -16.873 1.00 88.06 115 GLU A C 1
ATOM 935 O O . GLU A 1 115 ? 18.438 -0.002 -16.098 1.00 88.06 115 GLU A O 1
ATOM 940 N N . THR A 1 116 ? 18.599 2.187 -16.536 1.00 85.25 116 THR A N 1
ATOM 941 C CA . THR A 1 116 ? 19.022 2.555 -15.174 1.00 85.25 116 THR A CA 1
ATOM 942 C C . THR A 1 116 ? 17.844 2.899 -14.273 1.00 85.25 116 THR A C 1
ATOM 944 O O . THR A 1 116 ? 17.969 2.833 -13.059 1.00 85.25 116 THR A O 1
ATOM 947 N N . ASP A 1 117 ? 16.726 3.324 -14.863 1.00 83.44 117 ASP A N 1
ATOM 948 C CA . ASP A 1 117 ? 15.505 3.706 -14.160 1.00 83.44 117 ASP A CA 1
ATOM 949 C C . ASP A 1 117 ? 14.327 3.665 -15.151 1.00 83.44 117 ASP A C 1
ATOM 951 O O . ASP A 1 117 ? 14.474 4.033 -16.321 1.00 83.44 117 ASP A O 1
ATOM 955 N N . TYR A 1 118 ? 13.153 3.232 -14.700 1.00 79.75 118 TYR A N 1
ATOM 956 C CA . TYR A 1 118 ? 11.943 3.185 -15.517 1.00 79.75 118 TYR A CA 1
ATOM 957 C C . TYR A 1 118 ? 11.316 4.570 -15.729 1.00 79.75 118 TYR A C 1
ATOM 959 O O . TYR A 1 118 ? 10.872 4.893 -16.834 1.00 79.75 118 TYR A O 1
ATOM 967 N N . TYR A 1 119 ? 11.275 5.404 -14.691 1.00 77.19 119 TYR A N 1
ATOM 968 C CA . TYR A 1 119 ? 10.463 6.623 -14.672 1.00 77.19 119 TYR A CA 1
ATOM 969 C C . TYR A 1 119 ? 10.902 7.754 -15.630 1.00 77.19 119 TYR A C 1
ATOM 971 O O . TYR A 1 119 ? 10.020 8.501 -16.064 1.00 77.19 119 TYR A O 1
ATOM 979 N N . PRO A 1 120 ? 12.190 7.928 -16.003 1.00 71.62 120 PRO A N 1
ATOM 980 C CA . PRO A 1 120 ? 12.581 8.960 -16.967 1.00 71.62 120 PRO A CA 1
ATOM 981 C C . PRO A 1 120 ? 12.361 8.563 -18.438 1.00 71.62 120 PRO A C 1
ATOM 983 O O . PRO A 1 120 ? 12.044 9.434 -19.248 1.00 71.62 120 PRO A O 1
ATOM 986 N N . ASN A 1 121 ? 12.493 7.277 -18.789 1.00 69.62 121 ASN A N 1
ATOM 987 C CA . ASN A 1 121 ? 12.462 6.802 -20.184 1.00 69.62 121 ASN A CA 1
ATOM 988 C C . ASN A 1 121 ? 11.176 6.039 -20.554 1.00 69.62 121 ASN A C 1
ATOM 990 O O . ASN A 1 121 ? 10.869 5.892 -21.738 1.00 69.62 121 ASN A O 1
ATOM 994 N N . CYS A 1 122 ? 10.411 5.566 -19.563 1.00 77.00 122 CYS A N 1
ATOM 995 C CA . CYS A 1 122 ? 9.114 4.894 -19.706 1.00 77.00 122 CYS A CA 1
ATOM 996 C C . CYS A 1 122 ? 9.100 3.755 -20.745 1.00 77.00 122 CYS A C 1
ATOM 998 O O . CYS A 1 122 ? 8.172 3.643 -21.553 1.00 77.00 122 CYS A O 1
ATOM 1000 N N . ASN A 1 123 ? 10.120 2.891 -20.732 1.00 88.00 123 ASN A N 1
ATOM 1001 C CA . ASN A 1 123 ? 10.185 1.725 -21.612 1.00 88.00 123 ASN A CA 1
ATOM 1002 C C . ASN A 1 123 ? 8.951 0.831 -21.414 1.00 88.00 123 ASN A C 1
ATOM 1004 O O . ASN A 1 123 ? 8.738 0.269 -20.341 1.00 88.00 123 ASN A O 1
ATOM 1008 N N . TYR A 1 124 ? 8.142 0.676 -22.464 1.00 89.06 124 TYR A N 1
ATOM 1009 C CA . TYR A 1 124 ? 6.842 0.010 -22.367 1.00 89.06 124 TYR A CA 1
ATOM 1010 C C . TYR A 1 124 ? 6.921 -1.432 -21.841 1.00 89.06 124 TYR A C 1
ATOM 1012 O O . TYR A 1 124 ? 6.062 -1.848 -21.065 1.00 89.06 124 TYR A O 1
ATOM 1020 N N . LYS A 1 125 ? 7.938 -2.207 -22.246 1.00 91.94 125 LYS A N 1
ATOM 1021 C CA . LYS A 1 125 ? 8.066 -3.610 -21.813 1.00 91.94 125 LYS A CA 1
ATOM 1022 C C . LYS A 1 125 ? 8.449 -3.701 -20.338 1.00 91.94 125 LYS A C 1
ATOM 1024 O O . LYS A 1 125 ? 7.839 -4.476 -19.609 1.00 91.94 125 LYS A O 1
ATOM 1029 N N . LEU A 1 126 ? 9.391 -2.863 -19.905 1.00 92.56 126 LEU A N 1
ATOM 1030 C CA . LEU A 1 126 ? 9.757 -2.726 -18.496 1.00 92.56 126 LEU A CA 1
ATOM 1031 C C . LEU A 1 126 ? 8.549 -2.288 -17.658 1.00 92.56 126 LEU A C 1
ATOM 1033 O O . LEU A 1 126 ? 8.216 -2.943 -16.678 1.00 92.56 126 LEU A O 1
ATOM 1037 N N . GLY A 1 127 ? 7.828 -1.255 -18.100 1.00 90.38 127 GLY A N 1
ATOM 1038 C CA . GLY A 1 127 ? 6.626 -0.772 -17.421 1.00 90.38 127 GLY A CA 1
ATOM 1039 C C . GLY A 1 127 ? 5.527 -1.824 -17.315 1.00 90.38 127 GLY A C 1
ATOM 1040 O O . GLY A 1 127 ? 4.838 -1.906 -16.301 1.00 90.38 127 GLY A O 1
ATOM 1041 N N . ARG A 1 128 ? 5.377 -2.675 -18.337 1.00 91.38 128 ARG A N 1
ATOM 1042 C CA . ARG A 1 128 ? 4.434 -3.795 -18.296 1.00 91.38 128 ARG A CA 1
ATOM 1043 C C . ARG A 1 128 ? 4.841 -4.848 -17.266 1.00 91.38 128 ARG A C 1
ATOM 1045 O O . ARG A 1 128 ? 3.956 -5.336 -16.567 1.00 91.38 128 ARG A O 1
ATOM 1052 N N . ASP A 1 129 ? 6.125 -5.185 -17.173 1.00 94.06 129 ASP A N 1
ATOM 1053 C CA . ASP A 1 129 ? 6.632 -6.136 -16.179 1.00 94.06 129 ASP A CA 1
ATOM 1054 C C . ASP A 1 129 ? 6.477 -5.583 -14.752 1.00 94.06 129 ASP A C 1
ATOM 1056 O O . ASP A 1 129 ? 5.991 -6.310 -13.886 1.00 94.06 129 ASP A O 1
ATOM 1060 N N . ILE A 1 130 ? 6.816 -4.304 -14.521 1.00 92.94 130 ILE A N 1
ATOM 1061 C CA . ILE A 1 130 ? 6.622 -3.616 -13.227 1.00 92.94 130 ILE A CA 1
ATOM 1062 C C . ILE A 1 130 ? 5.145 -3.676 -12.833 1.00 92.94 130 ILE A C 1
ATOM 1064 O O . ILE A 1 130 ? 4.799 -4.198 -11.779 1.00 92.94 130 ILE A O 1
ATOM 1068 N N . TRP A 1 131 ? 4.253 -3.293 -13.746 1.00 91.50 131 TRP A N 1
ATOM 1069 C CA . TRP A 1 131 ? 2.816 -3.337 -13.496 1.00 91.50 131 TRP A CA 1
ATOM 1070 C C . TRP A 1 131 ? 2.296 -4.747 -13.171 1.00 91.50 131 TRP A C 1
ATOM 1072 O O . TRP A 1 131 ? 1.430 -4.921 -12.319 1.00 91.50 131 TRP A O 1
ATOM 1082 N N . VAL A 1 132 ? 2.788 -5.786 -13.857 1.00 93.81 132 VAL A N 1
ATOM 1083 C CA . VAL A 1 132 ? 2.385 -7.176 -13.575 1.00 93.81 132 VAL A CA 1
ATOM 1084 C C . VAL A 1 132 ? 2.870 -7.625 -12.196 1.00 93.81 132 VAL A C 1
ATOM 1086 O O . VAL A 1 132 ? 2.104 -8.276 -11.482 1.00 93.81 132 VAL A O 1
ATOM 1089 N N . LYS A 1 133 ? 4.099 -7.261 -11.816 1.00 95.12 133 LYS A N 1
ATOM 1090 C CA . LYS A 1 133 ? 4.646 -7.499 -10.476 1.00 95.12 133 LYS A CA 1
ATOM 1091 C C . LYS A 1 133 ? 3.772 -6.828 -9.414 1.00 95.12 133 LYS A C 1
ATOM 1093 O O . LYS A 1 133 ? 3.309 -7.524 -8.512 1.00 95.12 133 LYS A O 1
ATOM 1098 N N . ASP A 1 134 ? 3.485 -5.536 -9.557 1.00 95.69 134 ASP A N 1
ATOM 1099 C CA . ASP A 1 134 ? 2.697 -4.768 -8.586 1.00 95.69 134 ASP A CA 1
ATOM 1100 C C . ASP A 1 134 ? 1.309 -5.383 -8.371 1.00 95.69 134 ASP A C 1
ATOM 1102 O O . ASP A 1 134 ? 0.881 -5.621 -7.242 1.00 95.69 134 ASP A O 1
ATOM 1106 N N . LEU A 1 135 ? 0.617 -5.755 -9.455 1.00 94.31 135 LEU A N 1
ATOM 1107 C CA . LEU A 1 135 ? -0.689 -6.414 -9.359 1.00 94.31 135 LEU A CA 1
ATOM 1108 C C . LEU A 1 135 ? -0.633 -7.808 -8.705 1.00 94.31 135 LEU A C 1
ATOM 1110 O O . LEU A 1 135 ? -1.641 -8.238 -8.130 1.00 94.31 135 LEU A O 1
ATOM 1114 N N . SER A 1 136 ? 0.486 -8.534 -8.814 1.00 94.50 136 SER A N 1
ATOM 1115 C CA . SER A 1 136 ? 0.686 -9.807 -8.101 1.00 94.50 136 SER A CA 1
ATOM 1116 C C . SER A 1 136 ? 0.897 -9.559 -6.614 1.00 94.50 136 SER A C 1
ATOM 1118 O O . SER A 1 136 ? 0.215 -10.161 -5.791 1.00 94.50 136 SER A O 1
ATOM 1120 N N . GLN A 1 137 ? 1.751 -8.595 -6.274 1.00 96.44 137 GLN A N 1
ATOM 1121 C CA . GLN A 1 137 ? 2.039 -8.216 -4.894 1.00 96.44 137 GLN A CA 1
ATOM 1122 C C . GLN A 1 137 ? 0.789 -7.714 -4.160 1.00 96.44 137 GLN A C 1
ATOM 1124 O O . GLN A 1 137 ? 0.528 -8.139 -3.038 1.00 96.44 137 GLN A O 1
ATOM 1129 N N . ILE A 1 138 ? -0.053 -6.900 -4.808 1.00 92.44 138 ILE A N 1
ATOM 1130 C CA . ILE A 1 138 ? -1.353 -6.489 -4.247 1.00 92.44 138 ILE A CA 1
ATOM 1131 C C . ILE A 1 138 ? -2.260 -7.701 -4.009 1.00 92.44 138 ILE A C 1
ATOM 1133 O O . ILE A 1 138 ? -3.000 -7.747 -3.027 1.00 92.44 138 ILE A O 1
ATOM 1137 N N . ARG A 1 139 ? -2.245 -8.689 -4.912 1.00 89.88 139 ARG A N 1
ATOM 1138 C CA . ARG A 1 139 ? -3.071 -9.896 -4.779 1.00 89.88 139 ARG A CA 1
ATOM 1139 C C . ARG A 1 139 ? -2.615 -10.773 -3.619 1.00 89.88 139 ARG A C 1
ATOM 1141 O O . ARG A 1 139 ? -3.476 -11.326 -2.936 1.00 89.88 139 ARG A O 1
ATOM 1148 N N . GLU A 1 140 ? -1.312 -10.893 -3.420 1.00 86.75 140 GLU A N 1
ATOM 1149 C CA . GLU A 1 140 ? -0.691 -11.705 -2.371 1.00 86.75 140 GLU A CA 1
ATOM 1150 C C . GLU A 1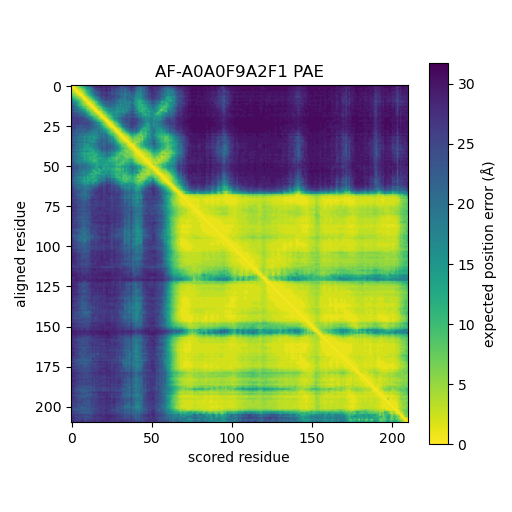 140 ? -0.768 -11.041 -0.992 1.00 86.75 140 GLU A C 1
ATOM 1152 O O . GLU A 1 140 ? -0.909 -11.750 -0.002 1.00 86.75 140 GLU A O 1
ATOM 1157 N N . ALA A 1 141 ? -0.759 -9.706 -0.926 1.00 85.75 141 ALA A N 1
ATOM 1158 C CA . ALA A 1 141 ? -0.842 -8.965 0.330 1.00 85.75 141 ALA A CA 1
ATOM 1159 C C . ALA A 1 141 ? -2.181 -9.168 1.061 1.00 85.75 141 ALA A C 1
ATOM 1161 O O . ALA A 1 141 ? -3.241 -9.209 0.434 1.00 85.75 141 ALA A O 1
ATOM 1162 N N . ASP A 1 142 ? -2.174 -9.197 2.391 1.00 82.81 142 ASP A N 1
ATOM 1163 C CA . ASP A 1 142 ? -3.399 -9.270 3.203 1.00 82.81 142 ASP A CA 1
ATOM 1164 C C . ASP A 1 142 ? -4.151 -7.934 3.222 1.00 82.81 142 ASP A C 1
ATOM 1166 O O . ASP A 1 142 ? -5.386 -7.881 3.234 1.00 82.81 142 ASP A O 1
ATOM 1170 N N . MET A 1 143 ? -3.399 -6.834 3.193 1.00 91.31 143 MET A N 1
ATOM 1171 C CA . MET A 1 143 ? -3.931 -5.480 3.241 1.00 91.31 143 MET A CA 1
ATOM 1172 C C . MET A 1 143 ? -3.230 -4.532 2.267 1.00 91.31 143 MET A C 1
ATOM 1174 O O . MET A 1 143 ? -2.153 -4.806 1.737 1.00 91.31 143 MET A O 1
ATOM 1178 N N . PHE A 1 144 ? -3.872 -3.391 2.044 1.00 94.56 144 PHE A N 1
ATOM 1179 C CA . PHE A 1 144 ? -3.414 -2.345 1.146 1.00 94.56 144 PHE A CA 1
ATOM 1180 C C . PHE A 1 144 ? -3.337 -1.019 1.899 1.00 94.56 144 PHE A C 1
ATOM 1182 O O . PHE A 1 144 ? -4.329 -0.577 2.485 1.00 94.56 144 PHE A O 1
ATOM 1189 N N . LEU A 1 145 ? -2.174 -0.373 1.866 1.00 96.62 145 LEU A N 1
ATOM 1190 C CA . LEU A 1 145 ? -1.978 0.969 2.400 1.00 96.62 145 LEU A CA 1
ATOM 1191 C C . LEU A 1 145 ? -1.631 1.922 1.262 1.00 96.62 145 LEU A C 1
ATOM 1193 O O . LEU A 1 145 ? -0.608 1.757 0.612 1.00 96.62 145 LEU A O 1
ATOM 1197 N N . MET A 1 146 ? -2.447 2.952 1.073 1.00 96.00 146 MET A N 1
ATOM 1198 C CA . MET A 1 146 ? -2.160 4.066 0.173 1.00 96.00 146 MET A CA 1
ATOM 1199 C C . MET A 1 146 ? -1.618 5.255 0.957 1.00 96.00 146 MET A C 1
ATOM 1201 O O . MET A 1 146 ? -2.254 5.683 1.917 1.00 96.00 146 MET A O 1
ATOM 1205 N N . TRP A 1 147 ? -0.515 5.852 0.512 1.00 94.88 147 TRP A N 1
ATOM 1206 C CA . TRP A 1 147 ? -0.038 7.138 1.024 1.00 94.88 147 TRP A CA 1
ATOM 1207 C C . TRP A 1 147 ? 0.081 8.169 -0.095 1.00 94.88 147 TRP A C 1
ATOM 1209 O O . TRP A 1 147 ? 0.767 7.962 -1.097 1.00 94.88 147 TRP A O 1
ATOM 1219 N N . VAL A 1 148 ? -0.616 9.292 0.086 1.00 91.44 148 VAL A N 1
ATOM 1220 C CA . VAL A 1 148 ? -0.567 10.443 -0.816 1.00 91.44 148 VAL A CA 1
ATOM 1221 C C . VAL A 1 148 ? -0.502 11.721 0.001 1.00 91.44 148 VAL A C 1
ATOM 1223 O O . VAL A 1 148 ? -1.412 12.017 0.770 1.00 91.44 148 VAL A O 1
ATOM 1226 N N . ASP A 1 149 ? 0.548 12.493 -0.230 1.00 83.62 149 ASP A N 1
ATOM 1227 C CA . ASP A 1 149 ? 0.795 13.785 0.400 1.00 83.62 149 ASP A CA 1
ATOM 1228 C C . ASP A 1 149 ? 0.524 14.910 -0.611 1.00 83.62 149 ASP A C 1
ATOM 1230 O O . ASP A 1 149 ? 1.116 14.921 -1.696 1.00 83.62 149 ASP A O 1
ATOM 1234 N N . SER A 1 150 ? -0.376 15.846 -0.281 1.00 81.44 150 SER A N 1
ATOM 1235 C CA . SER A 1 150 ? -0.704 16.983 -1.151 1.00 81.44 150 SER A CA 1
ATOM 1236 C C . SER A 1 150 ? 0.473 17.924 -1.422 1.00 81.44 150 SER A C 1
ATOM 1238 O O . SER A 1 150 ? 0.481 18.609 -2.448 1.00 81.44 150 SER A O 1
ATOM 1240 N N . SER A 1 151 ? 1.472 17.950 -0.535 1.00 81.56 151 SER A N 1
ATOM 1241 C CA . SER A 1 151 ? 2.674 18.768 -0.687 1.00 81.56 151 SER A CA 1
ATOM 1242 C C . SER A 1 151 ? 3.642 18.201 -1.727 1.00 81.56 151 SER A C 1
ATOM 1244 O O . SER A 1 151 ? 4.460 18.940 -2.284 1.00 81.56 151 SER A O 1
ATOM 1246 N N . MET A 1 152 ? 3.533 16.906 -2.049 1.00 74.81 152 MET A N 1
ATOM 1247 C CA . MET A 1 152 ? 4.398 16.270 -3.033 1.00 74.81 152 MET A CA 1
ATOM 1248 C C . MET A 1 152 ? 3.887 16.509 -4.457 1.00 74.81 152 MET A C 1
ATOM 1250 O O . MET A 1 152 ? 2.763 16.134 -4.802 1.00 74.81 152 MET A O 1
ATOM 1254 N N . PRO A 1 153 ? 4.716 17.072 -5.354 1.00 58.28 153 PRO A N 1
ATOM 1255 C CA . PRO A 1 153 ? 4.310 17.284 -6.732 1.00 58.28 153 PRO A CA 1
ATOM 1256 C C . PRO A 1 153 ? 4.146 15.928 -7.421 1.00 58.28 153 PRO A C 1
ATOM 1258 O O . PRO A 1 153 ? 5.107 15.172 -7.525 1.00 58.28 153 PRO A O 1
ATOM 1261 N N . GLY A 1 154 ? 2.965 15.619 -7.951 1.00 61.56 154 GLY A N 1
ATOM 1262 C CA . GLY A 1 154 ? 2.736 14.386 -8.705 1.00 61.56 154 GLY A CA 1
ATOM 1263 C C . GLY A 1 154 ? 1.261 14.013 -8.781 1.00 61.56 154 GLY A C 1
ATOM 1264 O O . GLY A 1 154 ? 0.480 14.315 -7.886 1.00 61.56 154 GLY A O 1
ATOM 1265 N N . ARG A 1 155 ? 0.860 13.352 -9.871 1.00 66.81 155 ARG A N 1
ATOM 1266 C CA . ARG A 1 155 ? -0.478 12.758 -9.971 1.00 66.81 155 ARG A CA 1
ATOM 1267 C C . ARG A 1 155 ? -0.429 11.371 -9.336 1.00 66.81 155 ARG A C 1
ATOM 1269 O O . ARG A 1 155 ? 0.343 10.533 -9.785 1.00 66.81 155 ARG A O 1
ATOM 1276 N N . PHE A 1 156 ? -1.292 11.100 -8.363 1.00 78.81 156 PHE A N 1
ATOM 1277 C CA . PHE A 1 156 ? -1.449 9.791 -7.708 1.00 78.81 156 PHE A CA 1
ATOM 1278 C C . PHE A 1 156 ? -2.239 8.793 -8.582 1.00 78.81 156 PHE A C 1
ATOM 1280 O O . PHE A 1 156 ? -3.020 7.980 -8.093 1.00 78.81 156 PHE A O 1
ATOM 1287 N N . MET A 1 157 ? -2.083 8.883 -9.909 1.00 82.88 157 MET A N 1
ATOM 1288 C CA . MET A 1 157 ? -2.882 8.115 -10.863 1.00 82.88 157 MET A CA 1
ATOM 1289 C C . MET A 1 157 ? -2.595 6.613 -10.750 1.00 82.88 157 MET A C 1
ATOM 1291 O O . MET A 1 157 ? -3.547 5.848 -10.665 1.00 82.88 157 MET A O 1
ATOM 1295 N N . GLY A 1 158 ? -1.318 6.206 -10.695 1.00 87.56 158 GLY A N 1
ATOM 1296 C CA . GLY A 1 158 ? -0.927 4.798 -10.503 1.00 87.56 158 GLY A CA 1
ATOM 1297 C C . GLY A 1 158 ? -1.514 4.226 -9.213 1.00 87.56 158 GLY A C 1
ATOM 1298 O O . GLY A 1 158 ? -2.326 3.307 -9.253 1.00 87.56 158 GLY A O 1
ATOM 1299 N N . THR A 1 159 ? -1.267 4.919 -8.102 1.00 91.00 159 THR A N 1
ATOM 1300 C CA . THR A 1 159 ? -1.805 4.588 -6.776 1.00 91.00 159 THR A CA 1
ATOM 1301 C C . THR A 1 159 ? -3.339 4.519 -6.742 1.00 91.00 159 THR A C 1
ATOM 1303 O O . THR A 1 159 ? -3.913 3.700 -6.032 1.00 91.00 159 THR A O 1
ATOM 1306 N N . SER A 1 160 ? -4.041 5.337 -7.537 1.00 90.81 160 SER A N 1
ATOM 1307 C CA . SER A 1 160 ? -5.509 5.271 -7.653 1.00 90.81 160 SER A CA 1
ATOM 1308 C C . SER A 1 160 ? -5.992 4.011 -8.372 1.00 90.81 160 SER A C 1
ATOM 1310 O O . SER A 1 160 ? -7.022 3.450 -7.994 1.00 90.81 160 SER A O 1
ATOM 1312 N N . TYR A 1 161 ? -5.280 3.570 -9.413 1.00 91.88 161 TYR A N 1
ATOM 1313 C CA . TYR A 1 161 ? -5.594 2.314 -10.098 1.00 91.88 161 TYR A CA 1
ATOM 1314 C C . TYR A 1 161 ? -5.342 1.113 -9.185 1.00 91.88 161 TYR A C 1
ATOM 1316 O O . TYR A 1 161 ? -6.181 0.215 -9.114 1.00 91.88 161 TYR A O 1
ATOM 1324 N N . GLU A 1 162 ? -4.229 1.126 -8.454 1.00 95.75 162 GLU A N 1
ATOM 1325 C CA . GLU A 1 162 ? -3.896 0.111 -7.451 1.00 95.75 162 GLU A CA 1
ATOM 1326 C C . GLU A 1 162 ? -4.959 0.051 -6.350 1.00 95.75 162 GLU A C 1
ATOM 1328 O O . GLU A 1 162 ? -5.433 -1.035 -6.024 1.00 95.75 162 GLU A O 1
ATOM 1333 N N . LEU A 1 163 ? -5.419 1.207 -5.853 1.00 94.44 163 LEU A N 1
ATOM 1334 C CA . LEU A 1 163 ? -6.496 1.297 -4.866 1.00 94.44 163 LEU A CA 1
ATOM 1335 C C . LEU A 1 163 ? -7.787 0.638 -5.366 1.00 94.44 163 LEU A C 1
ATOM 1337 O O . LEU A 1 163 ? -8.405 -0.152 -4.651 1.00 94.44 163 LEU A O 1
ATOM 1341 N N . ALA A 1 164 ? -8.201 0.950 -6.596 1.00 91.69 164 ALA A N 1
ATOM 1342 C CA . ALA A 1 164 ? -9.399 0.366 -7.191 1.00 91.69 164 ALA A CA 1
ATOM 1343 C C . ALA A 1 164 ? -9.260 -1.155 -7.381 1.00 91.69 164 ALA A C 1
ATOM 1345 O O . ALA A 1 164 ? -10.204 -1.905 -7.128 1.00 91.69 164 ALA A O 1
ATOM 1346 N N . TYR A 1 165 ? -8.083 -1.627 -7.797 1.00 92.44 165 TYR A N 1
ATOM 1347 C CA . TYR A 1 165 ? -7.800 -3.054 -7.935 1.00 92.44 165 TYR A CA 1
ATOM 1348 C C . TYR A 1 165 ? -7.808 -3.774 -6.578 1.00 92.44 165 TYR A C 1
ATOM 1350 O O . TYR A 1 165 ? -8.479 -4.797 -6.442 1.00 92.44 165 TYR A O 1
ATOM 1358 N N . ALA A 1 166 ? -7.158 -3.212 -5.556 1.00 90.44 166 ALA A N 1
ATOM 1359 C CA . ALA A 1 166 ? -7.163 -3.743 -4.194 1.00 90.44 166 ALA A CA 1
ATOM 1360 C C . ALA A 1 166 ? -8.585 -3.819 -3.612 1.00 90.44 166 ALA A C 1
ATOM 1362 O O . ALA A 1 166 ? -8.953 -4.821 -2.998 1.00 90.44 166 ALA A O 1
ATOM 1363 N N . PHE A 1 167 ? -9.414 -2.803 -3.864 1.00 88.06 167 PHE A N 1
ATOM 1364 C CA . PHE A 1 167 ? -10.811 -2.795 -3.430 1.00 88.06 167 PHE A CA 1
ATOM 1365 C C . PHE A 1 167 ? -11.631 -3.911 -4.083 1.00 88.06 167 PHE A C 1
ATOM 1367 O O . PHE A 1 167 ? -12.351 -4.626 -3.391 1.00 88.06 167 PHE A O 1
ATOM 1374 N N . ASN A 1 168 ? -11.468 -4.128 -5.393 1.00 84.19 168 ASN A N 1
ATOM 1375 C CA . ASN A 1 168 ? -12.137 -5.221 -6.107 1.00 84.19 168 ASN A CA 1
ATOM 1376 C C . ASN A 1 168 ? -11.713 -6.613 -5.615 1.00 84.19 168 ASN A C 1
ATOM 1378 O O . ASN A 1 168 ? -12.488 -7.562 -5.712 1.00 84.19 168 ASN A O 1
ATOM 1382 N N . LEU A 1 169 ? -10.499 -6.742 -5.078 1.00 79.00 169 LEU A N 1
ATOM 1383 C CA . LEU A 1 169 ? -10.012 -7.968 -4.445 1.00 79.00 169 LEU A CA 1
ATOM 1384 C C . LEU A 1 169 ? -10.499 -8.142 -2.995 1.00 79.00 169 LEU A C 1
ATOM 1386 O O . LEU A 1 169 ? -10.139 -9.128 -2.355 1.00 79.00 169 LEU A O 1
ATOM 1390 N N . GLY A 1 170 ? -11.283 -7.199 -2.462 1.00 80.19 170 GLY A N 1
ATOM 1391 C CA . GLY A 1 170 ? -11.781 -7.241 -1.088 1.00 80.19 170 GLY A CA 1
ATOM 1392 C C . GLY A 1 170 ? -10.694 -7.027 -0.033 1.00 80.19 170 GLY A C 1
ATOM 1393 O O . GLY A 1 170 ? -10.854 -7.481 1.099 1.00 80.19 170 GLY A O 1
ATOM 1394 N N . LYS A 1 171 ? -9.579 -6.373 -0.388 1.00 80.69 171 LYS A N 1
ATOM 1395 C CA . LYS A 1 171 ? -8.488 -6.099 0.557 1.00 80.69 171 LYS A CA 1
ATOM 1396 C C . LYS A 1 171 ? -8.942 -5.139 1.652 1.00 80.69 171 LYS A C 1
ATOM 1398 O O . LYS A 1 171 ? -9.749 -4.238 1.415 1.00 80.69 171 LYS A O 1
ATOM 1403 N N . HIS A 1 172 ? -8.365 -5.294 2.842 1.00 83.44 172 HIS A N 1
ATOM 1404 C CA . HIS A 1 172 ? -8.481 -4.282 3.884 1.00 83.44 172 HIS A CA 1
ATOM 1405 C C . HIS A 1 172 ? -7.672 -3.048 3.477 1.00 83.44 172 HIS A C 1
ATOM 1407 O O . HIS A 1 172 ? -6.456 -3.135 3.303 1.00 83.44 172 HIS A O 1
ATOM 1413 N N . ILE A 1 173 ? -8.345 -1.909 3.314 1.00 86.25 173 ILE A N 1
ATOM 1414 C CA . ILE A 1 173 ? -7.740 -0.683 2.789 1.00 86.25 173 ILE A CA 1
ATOM 1415 C C . ILE A 1 173 ? -7.531 0.334 3.902 1.00 86.25 173 ILE A C 1
ATOM 1417 O O . ILE A 1 173 ? -8.454 0.690 4.643 1.00 86.25 173 ILE A O 1
ATOM 1421 N N . GLN A 1 174 ? -6.318 0.869 3.946 1.00 91.56 174 GLN A N 1
ATOM 1422 C CA . GLN A 1 174 ? -5.955 2.038 4.726 1.00 91.56 174 GLN A CA 1
ATOM 1423 C C . GLN A 1 174 ? -5.408 3.131 3.802 1.00 91.56 174 GLN A C 1
ATOM 1425 O O . GLN A 1 174 ? -4.748 2.848 2.805 1.00 91.56 174 GLN A O 1
ATOM 1430 N N . ILE A 1 175 ? -5.705 4.389 4.116 1.00 93.31 175 ILE A N 1
ATOM 1431 C CA . ILE A 1 175 ? -5.291 5.549 3.322 1.00 93.31 175 ILE A CA 1
ATOM 1432 C C . ILE A 1 175 ? -4.694 6.597 4.257 1.00 93.31 175 ILE A C 1
ATOM 1434 O O . ILE A 1 175 ? -5.343 7.003 5.216 1.00 93.31 175 ILE A O 1
ATOM 1438 N N . ILE A 1 176 ? -3.492 7.077 3.968 1.00 93.56 176 ILE A N 1
ATOM 1439 C CA . ILE A 1 176 ? -2.877 8.238 4.613 1.00 93.56 176 ILE A CA 1
ATOM 1440 C C . ILE A 1 176 ? -2.875 9.353 3.577 1.00 93.56 176 ILE A C 1
ATOM 1442 O O . ILE A 1 176 ? -2.101 9.317 2.620 1.00 93.56 176 ILE A O 1
ATOM 1446 N N . SER A 1 177 ? -3.786 10.310 3.723 1.00 91.69 177 SER A N 1
ATOM 1447 C CA . SER A 1 177 ? -3.833 11.473 2.847 1.00 91.69 177 SER A CA 1
ATOM 1448 C C . SER A 1 177 ? -4.631 12.614 3.457 1.00 91.69 177 SER A C 1
ATOM 1450 O O . SER A 1 177 ? -5.756 12.420 3.933 1.00 91.69 177 SER A O 1
ATOM 1452 N N . ASP A 1 178 ? -4.068 13.813 3.353 1.00 87.88 178 ASP A N 1
ATOM 1453 C CA . ASP A 1 178 ? -4.733 15.085 3.622 1.00 87.88 178 ASP A CA 1
ATOM 1454 C C . ASP A 1 178 ? -5.688 15.493 2.484 1.00 87.88 178 ASP A C 1
ATOM 1456 O O . ASP A 1 178 ? -6.564 16.344 2.663 1.00 87.88 178 ASP A O 1
ATOM 1460 N N . LEU A 1 179 ? -5.583 14.834 1.325 1.00 87.12 179 LEU A N 1
ATOM 1461 C CA . LEU A 1 179 ? -6.495 15.014 0.210 1.00 87.12 179 LEU A CA 1
ATOM 1462 C C . LEU A 1 179 ? -7.863 14.380 0.487 1.00 87.12 179 LEU A C 1
ATOM 1464 O O . LEU A 1 179 ? -8.017 13.285 1.037 1.00 87.12 179 LEU A O 1
ATOM 1468 N N . ARG A 1 180 ? -8.896 15.068 0.002 1.00 81.88 180 ARG A N 1
ATOM 1469 C CA . ARG A 1 180 ? -10.287 14.604 -0.002 1.00 81.88 180 ARG A CA 1
ATOM 1470 C C . ARG A 1 180 ? -10.724 14.303 -1.430 1.00 81.88 180 ARG A C 1
ATOM 1472 O O . ARG A 1 180 ? -11.529 15.029 -2.007 1.00 81.88 180 ARG A O 1
ATOM 1479 N N . HIS A 1 181 ? -10.164 13.250 -2.024 1.00 84.25 181 HIS A N 1
ATOM 1480 C CA . HIS A 1 181 ? -10.516 12.862 -3.390 1.00 84.25 181 HIS A CA 1
ATOM 1481 C C . HIS A 1 181 ? -11.684 11.854 -3.411 1.00 84.25 181 HIS A C 1
ATOM 1483 O O . HIS A 1 181 ? -11.659 10.897 -2.634 1.00 84.25 181 HIS A O 1
ATOM 1489 N N . PRO A 1 182 ? -12.679 11.986 -4.316 1.00 82.69 182 PRO A N 1
ATOM 1490 C CA . PRO A 1 182 ? -13.822 11.070 -4.374 1.00 82.69 182 PRO A CA 1
ATOM 1491 C C . PRO A 1 182 ? -13.448 9.588 -4.508 1.00 82.69 182 PRO A C 1
ATOM 1493 O O . PRO A 1 182 ? -14.110 8.741 -3.919 1.00 82.69 182 PRO A O 1
ATOM 1496 N N . CYS A 1 183 ? -12.365 9.258 -5.226 1.00 83.44 183 CYS A N 1
ATOM 1497 C CA . CYS A 1 183 ? -11.910 7.864 -5.361 1.00 83.44 183 CYS A CA 1
ATOM 1498 C C . CYS A 1 183 ? -11.562 7.209 -4.014 1.00 83.44 183 CYS A C 1
ATOM 1500 O O . CYS A 1 183 ? -11.778 6.014 -3.852 1.00 83.44 183 CYS A O 1
ATOM 1502 N N . MET A 1 184 ? -11.070 7.989 -3.044 1.00 87.25 184 MET A N 1
ATOM 1503 C CA . MET A 1 184 ? -10.789 7.507 -1.693 1.00 87.25 184 MET A CA 1
ATOM 1504 C C . MET A 1 184 ? -12.095 7.274 -0.938 1.00 87.25 184 MET A C 1
ATOM 1506 O O . MET A 1 184 ? -12.238 6.256 -0.281 1.00 87.25 184 MET A O 1
ATOM 1510 N N . ALA A 1 185 ? -13.084 8.160 -1.078 1.00 83.69 185 ALA A N 1
ATOM 1511 C CA . ALA A 1 185 ? -14.374 8.007 -0.406 1.00 83.69 185 ALA A CA 1
ATOM 1512 C C . ALA A 1 185 ? -15.110 6.716 -0.817 1.00 83.69 185 ALA A C 1
ATOM 1514 O O . ALA A 1 185 ? -15.693 6.053 0.038 1.00 83.69 185 ALA A O 1
ATOM 1515 N N . TYR A 1 186 ? -15.034 6.318 -2.093 1.00 83.75 186 TYR A N 1
ATOM 1516 C CA . TYR A 1 186 ? -15.707 5.110 -2.598 1.00 83.75 186 TYR A CA 1
ATOM 1517 C C . TYR A 1 186 ? -15.245 3.805 -1.945 1.00 83.75 186 TYR A C 1
ATOM 1519 O O . TYR A 1 186 ? -16.015 2.849 -1.897 1.00 83.75 186 TYR A O 1
ATOM 1527 N N . VAL A 1 187 ? -14.014 3.757 -1.435 1.00 78.50 187 VAL A N 1
ATOM 1528 C CA . VAL A 1 187 ? -13.455 2.548 -0.817 1.00 78.50 187 VAL A CA 1
ATOM 1529 C C . VAL A 1 187 ? -13.604 2.532 0.707 1.00 78.50 187 VAL A C 1
ATOM 1531 O O . VAL A 1 187 ? -13.255 1.538 1.340 1.00 78.50 187 VAL A O 1
ATOM 1534 N N . LEU A 1 188 ? -14.126 3.599 1.327 1.00 76.62 188 LEU A N 1
ATOM 1535 C CA . LEU A 1 188 ? -14.301 3.704 2.782 1.00 76.62 188 LEU A CA 1
ATOM 1536 C C . LEU A 1 188 ? -15.585 3.009 3.259 1.00 76.62 188 LEU A C 1
ATOM 1538 O O . LEU A 1 188 ? -16.489 3.626 3.820 1.00 76.62 188 LEU A O 1
ATOM 1542 N N . CYS A 1 189 ? -15.662 1.699 3.035 1.00 71.31 189 CYS A N 1
ATOM 1543 C CA . CYS A 1 189 ? -16.694 0.830 3.595 1.00 71.31 189 CYS A CA 1
ATOM 1544 C C . CYS A 1 189 ? -16.321 0.325 5.002 1.00 71.31 189 CYS A C 1
ATOM 1546 O O . CYS A 1 189 ? -15.252 0.632 5.534 1.00 71.31 189 CYS A O 1
ATOM 1548 N N . HIS A 1 190 ? -17.205 -0.467 5.624 1.00 62.47 190 HIS A N 1
ATOM 1549 C CA . HIS A 1 190 ? -16.956 -1.035 6.952 1.00 62.47 190 HIS A CA 1
ATOM 1550 C C . HIS A 1 190 ? -15.624 -1.800 6.985 1.00 62.47 190 HIS A C 1
ATOM 1552 O O . HIS A 1 190 ? -15.389 -2.679 6.162 1.00 62.47 190 HIS A O 1
ATOM 1558 N N . GLY A 1 191 ? -14.752 -1.442 7.929 1.00 66.19 191 GLY A N 1
ATOM 1559 C CA . GLY A 1 191 ? -13.402 -1.993 8.050 1.00 66.19 191 GLY A CA 1
ATOM 1560 C C . GLY A 1 191 ? -12.313 -1.085 7.476 1.00 66.19 191 GLY A C 1
ATOM 1561 O O . GLY A 1 191 ? -11.283 -0.943 8.128 1.00 66.19 191 GLY A O 1
ATOM 1562 N N . ASN A 1 192 ? -12.545 -0.405 6.352 1.00 77.62 192 ASN A N 1
ATOM 1563 C CA . ASN A 1 192 ? -11.536 0.434 5.694 1.00 77.62 192 ASN A CA 1
ATOM 1564 C C . ASN A 1 192 ? -11.365 1.791 6.394 1.00 77.62 192 ASN A C 1
ATOM 1566 O O . ASN A 1 192 ? -12.274 2.282 7.070 1.00 77.62 192 ASN A O 1
ATOM 1570 N N . ARG A 1 193 ? -10.171 2.387 6.289 1.00 83.50 193 ARG A N 1
ATOM 1571 C CA . ARG A 1 193 ? -9.785 3.559 7.096 1.00 83.50 193 ARG A CA 1
ATOM 1572 C C . ARG A 1 193 ? -9.054 4.625 6.288 1.00 83.50 193 ARG A C 1
ATOM 1574 O O . ARG A 1 193 ? -8.291 4.310 5.383 1.00 83.50 193 ARG A O 1
ATOM 1581 N N . GLN A 1 194 ? -9.229 5.884 6.691 1.00 87.25 194 GLN A N 1
ATOM 1582 C CA . GLN A 1 194 ? -8.397 7.003 6.250 1.00 87.25 194 GLN A CA 1
ATOM 1583 C C . GLN A 1 194 ? -7.871 7.806 7.447 1.00 87.25 194 GLN A C 1
ATOM 1585 O O . GLN A 1 194 ? -8.591 8.013 8.429 1.00 87.25 194 GLN A O 1
ATOM 1590 N N . TYR A 1 195 ? -6.642 8.297 7.303 1.00 88.94 195 TYR A N 1
ATOM 1591 C CA . TYR A 1 195 ? -5.899 9.177 8.201 1.00 88.94 195 TYR A CA 1
ATOM 1592 C C . TYR A 1 195 ? -5.464 10.428 7.420 1.00 88.94 195 TYR A C 1
ATOM 1594 O O . TYR A 1 195 ? -5.186 10.333 6.226 1.00 88.94 195 TYR A O 1
ATOM 1602 N N . ASN A 1 196 ? -5.442 11.600 8.062 1.00 87.88 196 ASN A N 1
ATOM 1603 C CA . ASN A 1 196 ? -5.105 12.870 7.398 1.00 87.88 196 ASN A CA 1
ATOM 1604 C C . ASN A 1 196 ? -3.594 13.030 7.338 1.00 87.88 196 ASN A C 1
ATOM 1606 O O . ASN A 1 196 ? -3.066 13.569 6.374 1.00 87.88 196 ASN A O 1
ATOM 1610 N N . THR A 1 197 ? -2.919 12.582 8.394 1.00 90.44 197 THR A N 1
ATOM 1611 C CA . THR A 1 197 ? -1.476 12.684 8.542 1.00 90.44 197 THR A CA 1
ATOM 1612 C C . THR A 1 197 ? -0.891 11.345 8.973 1.00 90.44 197 THR A C 1
ATOM 1614 O O . THR A 1 197 ? -1.606 10.413 9.357 1.00 90.44 197 THR A O 1
ATOM 1617 N N . ILE A 1 198 ? 0.432 11.254 8.912 1.00 91.38 198 ILE A N 1
ATOM 1618 C CA . ILE A 1 198 ? 1.179 10.087 9.379 1.00 91.38 198 ILE A CA 1
ATOM 1619 C C . ILE A 1 198 ? 1.060 9.960 10.896 1.00 91.38 198 ILE A C 1
ATOM 1621 O O . ILE A 1 198 ? 0.892 8.857 11.399 1.00 91.38 198 ILE A O 1
ATOM 1625 N N . GLU A 1 199 ? 1.039 11.074 11.626 1.00 90.62 199 GLU A N 1
ATOM 1626 C CA . GLU A 1 199 ? 0.831 11.074 13.076 1.00 90.62 199 GLU A CA 1
ATOM 1627 C C . GLU A 1 199 ? -0.549 10.510 13.438 1.00 90.62 199 GLU A C 1
ATOM 1629 O O . GLU A 1 199 ? -0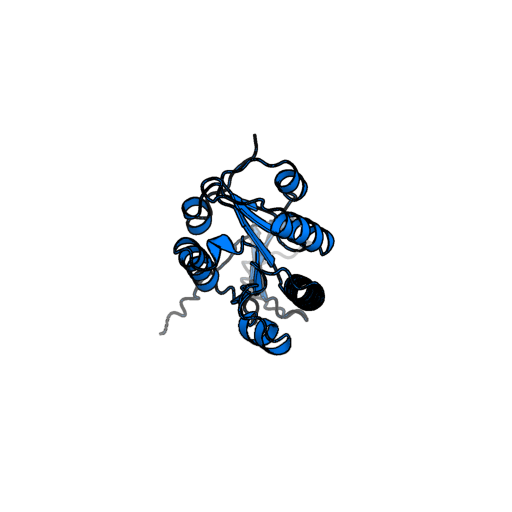.679 9.781 14.422 1.00 90.62 199 GLU A O 1
ATOM 1634 N N . ASP A 1 200 ? -1.590 10.816 12.658 1.00 88.00 200 ASP A N 1
ATOM 1635 C CA . ASP A 1 200 ? -2.913 10.220 12.862 1.00 88.00 200 ASP A CA 1
ATOM 1636 C C . ASP A 1 200 ? -2.883 8.703 12.636 1.00 88.00 200 ASP A C 1
ATOM 1638 O O . ASP A 1 200 ? -3.515 7.961 13.389 1.00 88.00 200 ASP A O 1
ATOM 1642 N N . PHE A 1 201 ? -2.126 8.234 11.642 1.00 88.88 201 PHE A N 1
ATOM 1643 C CA . PHE A 1 201 ? -1.918 6.810 11.384 1.00 88.88 201 PHE A CA 1
ATOM 1644 C C . PHE A 1 201 ? -1.150 6.117 12.521 1.00 88.88 201 PHE A C 1
ATOM 1646 O O . PHE A 1 201 ? -1.647 5.137 13.077 1.00 88.88 201 PHE A O 1
ATOM 1653 N N . GLU A 1 202 ? -0.004 6.668 12.931 1.00 82.88 202 GLU A N 1
ATOM 1654 C CA . GLU A 1 202 ? 0.838 6.172 14.032 1.00 82.88 202 GLU A CA 1
ATOM 165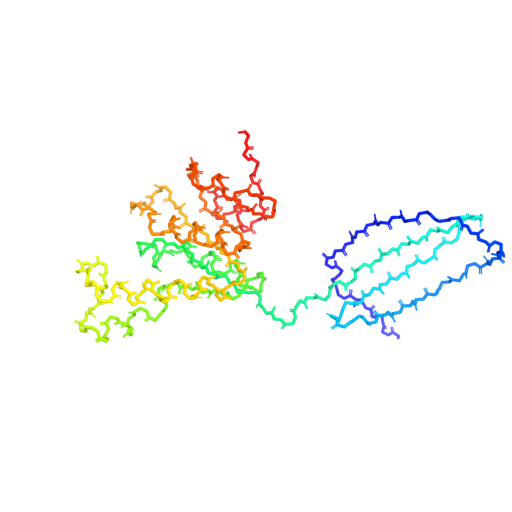5 C C . GLU A 1 202 ? 0.039 6.064 15.344 1.00 82.88 202 GLU A C 1
ATOM 1657 O O . GLU A 1 202 ? 0.149 5.082 16.076 1.00 82.88 202 GLU A O 1
ATOM 1662 N N . ASN A 1 203 ? -0.829 7.043 15.619 1.00 78.12 203 ASN A N 1
ATOM 1663 C CA . ASN A 1 203 ? -1.660 7.084 16.825 1.00 78.12 203 ASN A CA 1
ATOM 1664 C C . ASN A 1 203 ? -3.043 6.427 16.658 1.00 78.12 203 ASN A C 1
ATOM 1666 O O . ASN A 1 203 ? -3.884 6.533 17.555 1.00 78.12 203 ASN A O 1
ATOM 1670 N N . GLN A 1 204 ? -3.320 5.802 15.509 1.00 74.69 204 GLN A N 1
ATOM 1671 C CA . GLN A 1 204 ? -4.614 5.206 15.152 1.00 74.69 204 GLN A CA 1
ATOM 1672 C C . GLN A 1 204 ? -5.824 6.156 15.319 1.00 74.69 204 GLN A C 1
ATOM 1674 O O . GLN A 1 204 ? -6.954 5.723 15.584 1.00 74.69 204 GLN A O 1
ATOM 1679 N N . ARG A 1 205 ? -5.615 7.468 15.152 1.00 65.19 205 ARG A N 1
ATOM 1680 C CA . ARG A 1 205 ? -6.654 8.502 15.254 1.00 65.19 205 ARG A CA 1
ATOM 1681 C C . ARG A 1 205 ? -7.495 8.516 13.985 1.00 65.19 205 ARG A C 1
ATOM 1683 O O . ARG A 1 205 ? -7.051 8.899 12.910 1.00 65.19 205 ARG A O 1
ATOM 1690 N N . ARG A 1 206 ? -8.744 8.069 14.117 1.00 61.00 206 ARG A N 1
ATOM 1691 C CA . ARG A 1 206 ? -9.667 7.912 12.985 1.00 61.00 206 ARG A CA 1
ATOM 1692 C C . ARG A 1 206 ? -10.292 9.238 12.574 1.00 61.00 206 ARG A C 1
ATOM 1694 O O . ARG A 1 206 ? -1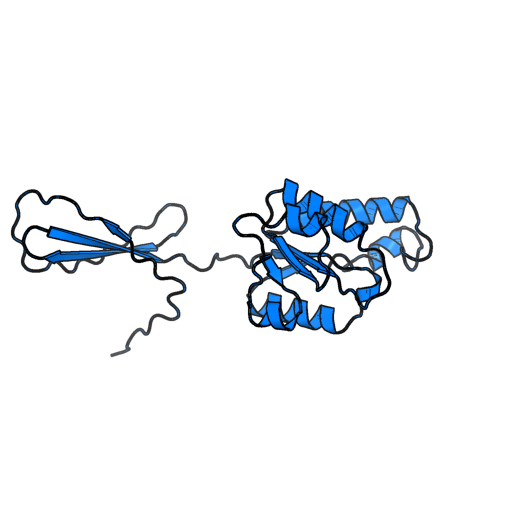0.742 10.006 13.425 1.00 61.00 206 ARG A O 1
ATOM 1701 N N . ILE A 1 207 ? -10.476 9.415 11.270 1.00 57.34 207 ILE A N 1
ATOM 1702 C CA . ILE A 1 207 ? -11.338 10.467 10.731 1.00 57.34 207 ILE A CA 1
ATOM 1703 C C . ILE A 1 207 ? -12.740 9.917 10.520 1.00 57.34 207 ILE A C 1
ATOM 1705 O O . ILE A 1 207 ? -12.929 8.844 9.949 1.00 57.34 207 ILE A O 1
ATOM 1709 N N . ARG A 1 208 ? -13.739 10.695 10.935 1.00 51.12 208 ARG A N 1
ATOM 1710 C CA . ARG A 1 208 ? -15.097 10.573 10.407 1.00 51.12 208 ARG A CA 1
ATOM 1711 C C . ARG A 1 208 ? -15.215 11.569 9.261 1.00 51.12 208 ARG A C 1
ATOM 1713 O O . ARG A 1 208 ? -15.119 12.770 9.506 1.00 51.12 208 ARG A O 1
ATOM 1720 N N . TRP A 1 209 ? -15.377 11.079 8.032 1.00 42.38 209 TRP A N 1
ATOM 1721 C CA . TRP A 1 209 ? -15.876 11.927 6.951 1.00 42.38 209 TRP A CA 1
ATOM 1722 C C . TRP A 1 209 ? -17.248 12.448 7.410 1.00 42.38 209 TRP A C 1
ATOM 1724 O O . TRP A 1 209 ? -18.099 11.648 7.799 1.00 42.38 209 TRP A O 1
ATOM 1734 N N . LYS A 1 210 ? -17.385 13.773 7.520 1.00 43.16 210 LYS A N 1
ATOM 1735 C CA . LYS A 1 210 ? -18.644 14.441 7.872 1.00 43.16 210 LYS A CA 1
ATOM 1736 C C . LYS A 1 210 ? -19.449 14.708 6.614 1.00 43.16 210 LYS A C 1
ATOM 1738 O O . LYS A 1 210 ? -18.803 15.056 5.601 1.00 43.16 210 LYS A O 1
#

Secondary structure (DSSP, 8-state):
--------------EEEEE---S---S------EEE-TT--EEEEEEEEETTEEEEEEEEEPPPPSSPEEEEEEE-GGGTT-HHHHHHHHHHHHTTEEEE-TTTTHHHHHHHTT-S-HHHH--HHHHHHHHHHHHHHHHH-SEEEEEE-TTS-S--HHHHHHHHHHHHTT-EEEEEES---HHHHTT--TT-EEESSHHHHHTT------

Solvent-accessible surface area (backbone atoms only — not comparable to full-atom values): 12849 Å² total; per-residue (Å²): 135,87,80,83,76,81,80,77,85,87,62,86,60,93,50,79,53,83,53,87,64,84,86,74,96,71,87,79,68,85,59,80,56,83,50,77,50,103,82,66,40,42,41,42,47,46,57,45,75,59,88,83,36,45,44,41,39,53,40,64,44,72,66,79,66,95,58,68,49,32,31,24,47,40,58,56,79,92,43,74,84,37,70,65,52,56,52,54,50,52,51,38,46,73,69,50,30,48,75,44,55,74,70,67,67,45,65,64,53,23,51,76,71,79,37,92,55,56,86,89,71,61,49,64,69,58,52,50,50,52,52,51,49,48,58,48,48,51,68,72,25,60,26,38,35,39,47,50,60,82,87,54,90,74,81,66,57,68,50,50,53,51,50,54,52,37,51,76,71,66,40,51,39,38,35,37,29,68,63,89,52,69,78,61,59,76,62,59,48,95,89,31,48,52,16,56,39,67,68,29,52,73,67,67,47,75,64,76,89,127

=== Feature glossary ===
The record interleaves many kinds of information about one protein. Here is each kind framed as the question it answers.

Q: What are the backbone torsion angles?
A: φ (phi) and ψ (psi) are the two rotatable backbone dihedrals per residue: φ is the C(i-1)–N–Cα–C torsion, ψ is the N–Cα–C–N(i+1) torsion, both in degrees on (−180°, 180°]. α-helical residues cluster near (−60°, −45°); β-strand residues near (−120°, +130°). A Ramachandran plot is simply a scatter of (φ, ψ) for every residue.

Q: What is the amino-acid chain?
A: This is the polypeptide sequence — one letter per residue, N-terminus first. Length ranges from a few dozen residues for small domains to over a thousand for large multi-domain proteins.

Q: How mobile is each atom in the crystal?
A: For experimental (PDB) structures, the B-factor (temperature factor) quantifies the positional spread of each atom in the crystal — a combination of thermal vibration and static disorder — in units of Å². High B-factors mark flexible loops or poorly resolved regions; low B-factors mark the rigid, well-ordered core.

Q: Are the domains correctly placed relative to each other?
A: Predicted Aligned Error (PAE) is an AlphaFold confidence matrix: entry (i, j) is the expected error in the position of residue j, in ångströms, when the prediction is superimposed on the true structure at residue i. Low PAE within a block of residues means that block is internally rigid and well-predicted; high PAE between two blocks means their relative placement is uncertain even if each block individually is confident.

Q: How confident is the AlphaFold model at each residue?
A: pLDDT is the predicted lDDT-Cα score: AlphaFold's confidence that the local environment of each residue (all inter-atomic distances within 15 Å) is correctly placed. It is a per-residue number between 0 and 100, with higher meaning more reliable.

Q: What family and function is it annotated with?
A: Functional annotations link the protein to curated databases. InterPro entries identify conserved domains and families by matching the sequence against member-database signatures (Pfam, PROSITE, CDD, …). Gene Ontology (GO) terms describe molecular function, biological process, and cellular component in a controlled vocabulary. CATH places the structure in a hierarchical fold classification (Class/Architecture/Topology/Homologous-superfamily). The organism is the source species.

Q: How big and how compact is the whole molecule?
A: Three whole-structure scalars: the radius of gyration (RMS distance of Cα from centroid, in Å), the count of Cα–Cα contacts (pairs closer than 8 Å and separated by more than four residues in sequence — i.e. tertiary, not local, contacts), and the bounding-box dimensions. Together they distinguish compact globular folds from extended fibres or disordered chains.

Q: What known structures does this most resemble?
A: The Foldseek neighbor list gives the closest experimentally determined structures in the PDB, ranked by structural alignment. TM-score near 1 means near-identical fold; near 0.3 means only rough topology match. This is how one finds what a novel AlphaFold prediction most resembles in the solved-structure universe.

Q: Which residues are buried vs exposed?
A: SASA measures how much of the protein is reachable by solvent. It is computed by rolling a water-sized probe over the atomic surface and summing the exposed area (Å²). Per-residue SASA distinguishes core (buried, low SASA) from surface (exposed, 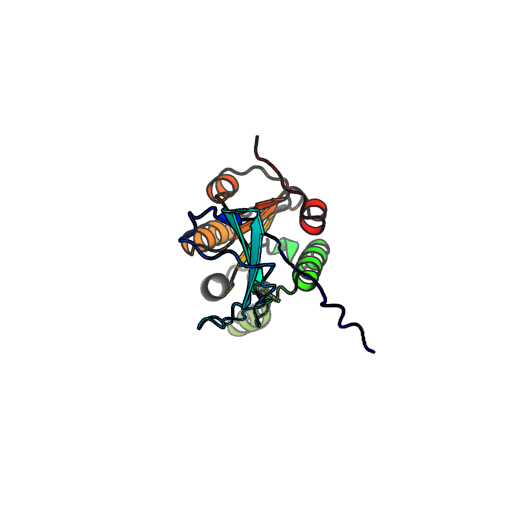high SASA) residues; total SASA is a whole-molecule size measure.

Q: Which residues are in helices, strands, or loops?
A: Eight-state secondary structure (DSSP): H is the canonical α-helix, G the tighter 3₁₀-helix, I the wider π-helix; E/B are β-structure, T and S are turns and bends, and '-' is everything else. DSSP derives these from the pattern of main-chain N–H···O=C hydrogen bonds, not from the sequence.

Q: Where is each backbone atom in 3D?
A: Structure coordinates are given as an mmCIF _atom_site loop: one row per atom with element, residue name, chain id, sequence number, and x/y/z position in Å. Only the four main-chain atoms per residue are included here; side chains are omitted to keep the record compact.

Q: What if only a Cα trace is available?
A: Three-state secondary structure (P-SEA) collapses the eight DSSP classes into helix (a), strand (b), and coil (c). P-SEA assigns these from Cα geometry alone — distances and angles — without requiring backbone oxygens, so it works on any Cα trace.

Q: What do the rendered images show?
A: The six renders are orthographic views along the three Cartesian axes in both directions. Representation (cartoon, sticks, or surface) and color scheme (sequence-rainbow or by-chain) vary across proteins so the training set covers all the common visualization conventions.

Q: What does the local fold look like, residue by residue?
A: Foldseek's 3Di representation compresses backbone geometry into a per-residue letter drawn from a learned twenty-state alphabet. It captures the tertiary interaction pattern around each residue — which residues are packed against it in space, regardless of where they are in sequence.

Q: What do the diagnostic plots show?
A: The contact map is a binary N×N matrix image: pixel (i, j) is dark where Cα_i and Cα_j are within 8 Å and |i−j|>4. Because the |i−j|>4 filter removes local helical contacts, off-diagonal stripes parallel to the main diagonal indicate parallel β-sheets; stripes perpendicular to it indicate antiparallel β-sheets. The Ramachandran plot scatters every residue's (φ, ψ) pair against the sterically allowed regions. The PAE heatmap renders the predicted-aligned-error matrix.